Protein AF-A0A9W9XBD2-F1 (afdb_monomer_lite)

Sequence (318 aa):
MTSSNPQFLRTTAKPPHPAPGTTKSHTNILTIDTLISILSKSLLNPFVAWIFVLCLRAQVTPSTDPAWILAVSYATALTVLSVARIINQRAADGVPRTVDFEHEVVAITGGASGLGLLIAQMYSMRGASVAVLDIKAVPENSRDEIFGEGVLYITCDVADRGALEVAKERILQELGTPTIIINCAAARINGRSLLDLPADAFEKTIRTNLLAAFHLYQVFLPGIIGAKSGGTLVTVSSVLGQLSAAGLSDYAASKAGLSALHRTIEAEIRGNPVIKTLLVEVGQMSTPLFDWVHAPNNFFCAGLGTGRSRPGDGGSDR

InterPro domains:
  IPR002347 Short-chain dehydrogenase/reductase SDR [PF00106] (105-290)
  IPR002347 Short-chain dehydrogenase/reductase SDR [PR00081] (105-122)
  IPR002347 Short-chain dehydrogenase/reductase SDR [PR00081] (176-187)
  IPR002347 Short-chain dehydrogenase/reductase SDR [PR00081] (225-241)
  IPR002347 Short-chain dehydrogenase/reductase SDR [PR00081] (251-270)
  IPR036291 NAD(P)-binding domain superfamily [SSF51735] (99-295)

pLDDT: mean 80.33, std 21.03, range [26.59, 97.75]

Structure (mmCIF, N/CA/C/O backbone):
data_AF-A0A9W9XBD2-F1
#
_entry.id   AF-A0A9W9XBD2-F1
#
loop_
_atom_site.group_PDB
_atom_site.id
_atom_site.type_symbol
_atom_site.label_atom_id
_atom_site.label_alt_id
_atom_site.label_comp_id
_atom_site.label_asym_id
_atom_site.label_entity_id
_atom_site.label_seq_id
_atom_site.pdbx_PDB_ins_code
_atom_site.Cartn_x
_atom_site.Cartn_y
_atom_site.Cartn_z
_atom_site.occupancy
_atom_site.B_iso_or_equiv
_atom_site.auth_seq_id
_atom_site.auth_comp_id
_atom_site.auth_asym_id
_atom_site.auth_atom_id
_atom_site.pdbx_PDB_model_num
ATOM 1 N N . MET A 1 1 ? 10.100 64.414 52.794 1.00 40.97 1 MET A N 1
ATOM 2 C CA . MET A 1 1 ? 9.767 62.973 52.871 1.00 40.97 1 MET A CA 1
ATOM 3 C C . MET A 1 1 ? 8.515 62.810 52.025 1.00 40.97 1 MET A C 1
ATOM 5 O O . MET A 1 1 ? 7.530 63.42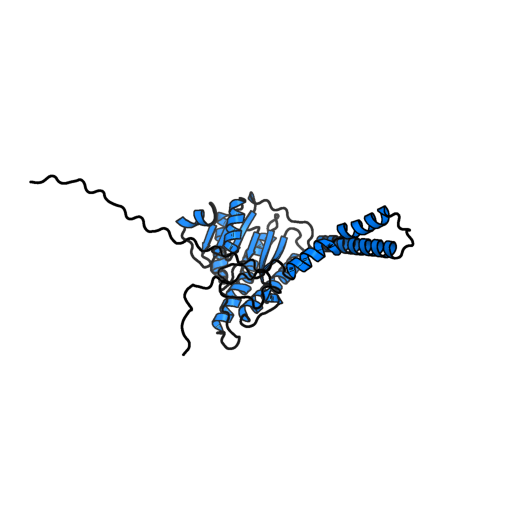5 52.378 1.00 40.97 1 MET A O 1
ATOM 9 N N . THR A 1 2 ? 8.472 62.225 50.835 1.00 39.12 2 THR A N 1
ATOM 10 C CA . THR A 1 2 ? 9.218 61.138 50.185 1.00 39.12 2 THR A CA 1
ATOM 11 C C . THR A 1 2 ? 8.935 61.269 48.681 1.00 39.12 2 THR A C 1
ATOM 13 O O . THR A 1 2 ? 7.765 61.317 48.309 1.00 39.12 2 THR A O 1
ATOM 16 N N . SER A 1 3 ? 9.957 61.342 47.818 1.00 33.88 3 SER A N 1
ATOM 17 C CA . SER A 1 3 ? 9.760 61.161 46.375 1.00 33.88 3 SER A CA 1
ATOM 18 C C . SER A 1 3 ? 9.828 59.665 46.062 1.00 33.88 3 SER A C 1
ATOM 20 O O . SER A 1 3 ? 10.802 58.987 46.384 1.00 33.88 3 SER A O 1
ATOM 22 N N . SER A 1 4 ? 8.756 59.121 45.496 1.00 40.00 4 SER A N 1
ATOM 23 C CA . SER A 1 4 ? 8.687 57.733 45.042 1.00 40.00 4 SER A CA 1
ATOM 24 C C . SER A 1 4 ? 8.976 57.683 43.544 1.00 40.00 4 SER A C 1
ATOM 26 O O . SER A 1 4 ? 8.175 58.149 42.735 1.00 40.00 4 SER A O 1
ATOM 28 N N . ASN A 1 5 ? 10.136 57.128 43.194 1.00 37.91 5 ASN A N 1
ATOM 29 C CA . ASN A 1 5 ? 10.523 56.766 41.831 1.00 37.91 5 ASN A CA 1
ATOM 30 C C . ASN A 1 5 ? 9.486 55.829 41.175 1.00 37.91 5 ASN A C 1
ATOM 32 O O . ASN A 1 5 ? 8.986 54.926 41.851 1.00 37.91 5 ASN A O 1
ATOM 36 N N . PRO A 1 6 ? 9.224 55.948 39.862 1.00 39.50 6 PRO A N 1
ATOM 37 C CA . PRO A 1 6 ? 8.451 54.949 39.133 1.00 39.50 6 PRO A CA 1
ATOM 38 C C . PRO A 1 6 ? 9.264 53.651 38.982 1.00 39.50 6 PRO A C 1
ATOM 40 O O . PRO A 1 6 ? 10.386 53.648 38.473 1.00 39.50 6 PRO A O 1
ATOM 43 N N . GLN A 1 7 ? 8.700 52.533 39.445 1.00 38.66 7 GLN A N 1
ATOM 44 C CA . GLN A 1 7 ? 9.277 51.199 39.279 1.00 38.66 7 GLN A CA 1
ATOM 45 C C . GLN A 1 7 ? 9.126 50.741 37.823 1.00 38.66 7 GLN A C 1
ATOM 47 O O . GLN A 1 7 ? 8.023 50.481 37.349 1.00 38.66 7 GLN A O 1
ATOM 52 N N . PHE A 1 8 ? 10.247 50.600 37.118 1.00 37.84 8 PHE A N 1
ATOM 53 C CA . PHE A 1 8 ? 10.298 49.857 35.863 1.00 37.84 8 PHE A CA 1
ATOM 54 C C . PHE A 1 8 ? 10.081 48.365 36.153 1.00 37.84 8 PHE A C 1
ATOM 56 O O . PHE A 1 8 ? 10.920 47.720 36.785 1.00 37.84 8 PHE A O 1
ATOM 63 N N . LEU A 1 9 ? 8.975 47.805 35.659 1.00 35.94 9 LEU A N 1
ATOM 64 C CA . LEU A 1 9 ? 8.775 46.360 35.555 1.00 35.94 9 LEU A CA 1
ATOM 65 C C . LEU A 1 9 ? 9.823 45.789 34.588 1.00 35.94 9 LEU A C 1
ATOM 67 O O . LEU A 1 9 ? 9.648 45.804 33.371 1.00 35.94 9 LEU A O 1
ATOM 71 N N . ARG A 1 10 ? 10.938 45.289 35.128 1.00 30.73 10 ARG A N 1
ATOM 72 C CA . ARG A 1 10 ? 11.854 44.413 34.390 1.00 30.73 10 ARG A CA 1
ATOM 73 C C . ARG A 1 10 ? 11.149 43.077 34.175 1.00 30.73 10 ARG A C 1
ATOM 75 O O . ARG A 1 10 ? 11.177 42.213 35.044 1.00 30.73 10 ARG A O 1
ATOM 82 N N . THR A 1 11 ? 10.537 42.895 33.011 1.00 34.44 11 THR A N 1
ATOM 83 C CA . THR A 1 11 ? 10.229 41.561 32.489 1.00 34.44 11 THR A CA 1
ATOM 84 C C . THR A 1 11 ? 11.545 40.810 32.322 1.00 34.44 11 THR A C 1
ATOM 86 O O . THR A 1 11 ? 12.325 41.092 31.411 1.00 34.44 11 THR A O 1
ATOM 89 N N . THR A 1 12 ? 11.826 39.877 33.225 1.00 33.75 12 THR A N 1
ATOM 90 C CA . THR A 1 12 ? 12.895 38.897 33.056 1.00 33.75 12 THR A CA 1
ATOM 91 C C . THR A 1 12 ? 12.490 37.970 31.915 1.00 33.75 12 THR A C 1
ATOM 93 O O . THR A 1 12 ? 11.718 37.029 32.083 1.00 33.75 12 THR A O 1
ATOM 96 N N . ALA A 1 13 ? 12.972 38.274 30.710 1.00 35.72 13 ALA A N 1
ATOM 97 C CA . ALA A 1 13 ? 12.888 37.354 29.590 1.00 35.72 13 ALA A CA 1
ATOM 98 C C . ALA A 1 13 ? 13.527 36.022 30.010 1.00 35.72 13 ALA A C 1
ATOM 100 O O . ALA A 1 13 ? 14.675 35.983 30.459 1.00 35.72 13 ALA A O 1
ATOM 101 N N . LYS A 1 14 ? 12.758 34.935 29.894 1.00 33.47 14 LYS A N 1
ATOM 102 C CA . LYS A 1 14 ? 13.250 33.562 30.027 1.00 33.47 14 LYS A CA 1
ATOM 103 C C . LYS A 1 14 ? 14.480 33.414 29.115 1.00 33.47 14 LYS A C 1
ATOM 105 O O . LYS A 1 14 ? 14.389 33.820 27.955 1.00 33.47 14 LYS A O 1
ATOM 110 N N . PRO A 1 15 ? 15.618 32.882 29.597 1.00 37.66 15 PRO A N 1
ATOM 111 C CA . PRO A 1 15 ? 16.794 32.740 28.751 1.00 37.66 15 PRO A CA 1
ATOM 112 C C . PRO A 1 15 ? 16.444 31.865 27.536 1.00 37.66 15 PRO A C 1
ATOM 114 O O . PRO A 1 15 ? 15.682 30.900 27.685 1.00 37.66 15 PRO A O 1
ATOM 117 N N . PRO A 1 16 ? 16.947 32.204 26.336 1.00 38.94 16 PRO A N 1
ATOM 118 C CA . PRO A 1 16 ? 16.687 31.419 25.141 1.00 38.94 16 PRO A CA 1
ATOM 119 C C . PRO A 1 16 ? 17.175 29.987 25.364 1.00 38.94 16 PRO A C 1
ATOM 121 O O . PRO A 1 16 ? 18.256 29.762 25.912 1.00 38.94 16 PRO A O 1
ATOM 124 N N . HIS A 1 17 ? 16.352 29.017 24.960 1.00 34.59 17 HIS A N 1
ATOM 125 C CA . HIS A 1 17 ? 16.746 27.614 24.932 1.00 34.59 17 HIS A CA 1
ATOM 126 C C . HIS A 1 17 ? 18.100 27.478 24.213 1.00 34.59 17 HIS A C 1
ATOM 128 O O . HIS A 1 17 ? 18.273 28.093 23.156 1.00 34.59 17 HIS A O 1
ATOM 134 N N . PRO A 1 18 ? 19.056 26.698 24.750 1.00 33.19 18 PRO A N 1
ATOM 135 C CA . PRO A 1 18 ? 20.314 26.467 24.060 1.00 33.19 18 PRO A CA 1
ATOM 136 C C . PRO A 1 18 ? 20.011 25.850 22.693 1.00 33.19 18 PRO A C 1
ATOM 138 O O . PRO A 1 18 ? 19.281 24.860 22.596 1.00 33.19 18 PRO A O 1
ATOM 141 N N . ALA A 1 19 ? 20.539 26.471 21.637 1.00 35.22 19 ALA A N 1
ATOM 142 C CA . ALA A 1 19 ? 20.460 25.939 20.287 1.00 35.22 19 ALA A CA 1
ATOM 143 C C . ALA A 1 19 ? 20.997 24.496 20.300 1.00 35.22 19 ALA A C 1
ATOM 145 O O . ALA A 1 19 ? 22.072 24.267 20.864 1.00 35.22 19 ALA A O 1
ATOM 146 N N . PRO A 1 20 ? 20.280 23.510 19.731 1.00 34.56 20 PRO A N 1
ATOM 147 C CA . PRO A 1 20 ? 20.807 22.159 19.642 1.00 34.56 20 PRO A CA 1
ATOM 148 C C . PRO A 1 20 ? 22.108 22.211 18.842 1.00 34.56 20 PRO A C 1
ATOM 150 O O . PRO A 1 20 ? 22.118 22.615 17.679 1.00 34.56 20 PRO A O 1
ATOM 153 N N . GLY A 1 21 ? 23.206 21.846 19.506 1.00 29.72 21 GLY A N 1
ATOM 154 C CA . GLY A 1 21 ? 24.533 21.785 18.919 1.00 29.72 21 GLY A CA 1
ATOM 155 C C . GLY A 1 21 ? 24.489 20.977 17.631 1.00 29.72 21 GLY A C 1
ATOM 156 O O . GLY A 1 21 ? 24.160 19.792 17.623 1.00 29.72 21 GLY A O 1
ATOM 157 N N . THR A 1 22 ? 24.796 21.637 16.523 1.00 37.28 22 THR A N 1
ATOM 158 C CA . THR A 1 22 ? 24.953 21.005 15.222 1.00 37.28 22 THR A CA 1
ATOM 159 C C . THR A 1 22 ? 26.312 20.323 15.166 1.00 37.28 22 THR A C 1
ATOM 161 O O . THR A 1 22 ? 27.234 20.809 14.517 1.00 37.28 22 THR A O 1
ATOM 164 N N . THR A 1 23 ? 26.449 19.171 15.810 1.00 33.81 23 THR A N 1
ATOM 165 C CA . THR A 1 23 ? 27.411 18.169 15.352 1.00 33.81 23 THR A CA 1
ATOM 166 C C . THR A 1 23 ? 26.687 17.310 14.324 1.00 33.81 23 THR A C 1
ATOM 168 O O . THR A 1 23 ? 26.166 16.235 14.612 1.00 33.81 23 THR A O 1
ATOM 171 N N . LYS A 1 24 ? 26.602 17.821 13.087 1.00 35.09 24 LYS A N 1
ATOM 172 C CA . LYS A 1 24 ? 26.282 16.975 11.934 1.00 35.09 24 LYS A CA 1
ATOM 173 C C . LYS A 1 24 ? 27.426 15.975 11.812 1.00 35.09 24 LYS A C 1
ATOM 175 O O . LYS A 1 24 ? 28.467 16.281 11.242 1.00 35.09 24 LYS A O 1
ATOM 180 N N . SER A 1 25 ? 27.248 14.804 12.411 1.00 34.91 25 SER A N 1
ATOM 181 C CA . SER A 1 25 ? 28.100 13.662 12.138 1.00 34.91 25 SER A CA 1
ATOM 182 C C . SER A 1 25 ? 28.006 13.392 10.637 1.00 34.91 25 SER A C 1
ATOM 184 O O . SER A 1 25 ? 26.937 13.054 10.128 1.00 34.91 25 SER A O 1
ATOM 186 N N . HIS A 1 26 ? 29.100 13.623 9.912 1.00 45.19 26 HIS A N 1
ATOM 187 C CA . HIS A 1 26 ? 29.269 13.238 8.512 1.00 45.19 26 HIS A CA 1
ATOM 188 C C . HIS A 1 26 ? 29.356 11.706 8.419 1.00 45.19 26 HIS A C 1
ATOM 190 O O . HIS A 1 26 ? 30.372 11.148 8.022 1.00 45.19 26 HIS A O 1
ATOM 196 N N . THR A 1 27 ? 28.321 10.992 8.849 1.00 46.94 27 THR A N 1
ATOM 197 C CA . THR A 1 27 ? 28.318 9.532 8.842 1.00 46.94 27 THR A CA 1
ATOM 198 C C . THR A 1 27 ? 27.706 9.009 7.551 1.00 46.94 27 THR A C 1
ATOM 200 O O . THR A 1 27 ? 26.491 8.958 7.396 1.00 46.94 27 THR A O 1
ATOM 203 N N . ASN A 1 28 ? 28.623 8.589 6.674 1.00 48.78 28 ASN A N 1
ATOM 204 C CA . ASN A 1 28 ? 28.511 7.555 5.640 1.00 48.78 28 ASN A CA 1
ATOM 205 C C . ASN A 1 28 ? 27.619 7.851 4.425 1.00 48.78 28 ASN A C 1
ATOM 207 O O . ASN A 1 28 ? 26.525 7.324 4.268 1.00 48.78 28 ASN A O 1
ATOM 211 N N . ILE A 1 29 ? 28.191 8.624 3.497 1.00 56.06 29 ILE A N 1
ATOM 212 C CA . ILE A 1 29 ? 27.692 8.885 2.131 1.00 56.06 29 ILE A CA 1
ATOM 213 C C . ILE A 1 29 ? 27.815 7.639 1.214 1.00 56.06 29 ILE A C 1
ATOM 215 O O . ILE A 1 29 ? 27.190 7.569 0.156 1.00 56.06 29 ILE A O 1
ATOM 219 N N . LEU A 1 30 ? 28.595 6.634 1.624 1.00 59.69 30 LEU A N 1
ATOM 220 C CA . LEU A 1 30 ? 28.812 5.382 0.896 1.00 59.69 30 LEU A CA 1
ATOM 221 C C . LEU A 1 30 ? 28.003 4.249 1.529 1.00 59.69 30 LEU A C 1
ATOM 223 O O . LEU A 1 30 ? 28.368 3.724 2.579 1.00 59.69 30 LEU A O 1
ATOM 227 N N . THR A 1 31 ? 26.920 3.866 0.869 1.00 69.06 31 THR A N 1
ATOM 228 C CA . THR A 1 31 ? 26.120 2.683 1.177 1.00 69.06 31 THR A CA 1
ATOM 229 C C . THR A 1 31 ? 26.119 1.755 -0.030 1.00 69.06 31 THR A C 1
ATOM 231 O O . THR A 1 31 ? 26.436 2.172 -1.151 1.00 69.06 31 THR A O 1
ATOM 234 N N . ILE A 1 32 ? 25.784 0.479 0.177 1.00 72.19 32 ILE A N 1
ATOM 235 C CA . ILE A 1 32 ? 25.703 -0.474 -0.937 1.00 72.19 32 ILE A CA 1
ATOM 236 C C . ILE A 1 32 ? 24.678 -0.015 -1.984 1.00 72.19 32 ILE A C 1
ATOM 238 O O . ILE A 1 32 ? 24.932 -0.128 -3.180 1.00 72.19 32 ILE A O 1
ATOM 242 N N . ASP A 1 33 ? 23.588 0.613 -1.540 1.00 64.00 33 ASP A N 1
ATOM 243 C CA . ASP A 1 33 ? 22.585 1.218 -2.411 1.00 64.00 33 ASP A CA 1
ATOM 244 C C . ASP A 1 33 ? 23.151 2.381 -3.230 1.00 64.00 33 ASP A C 1
ATOM 246 O O . ASP A 1 33 ? 22.886 2.450 -4.431 1.00 64.00 33 ASP A O 1
ATOM 250 N N . THR A 1 34 ? 23.973 3.276 -2.653 1.00 69.69 34 THR A N 1
ATOM 251 C CA . THR A 1 34 ? 24.651 4.311 -3.456 1.00 69.69 34 THR A CA 1
ATOM 252 C C . THR A 1 34 ? 25.623 3.688 -4.445 1.00 69.69 34 THR A C 1
ATOM 254 O O . THR A 1 34 ? 25.681 4.137 -5.585 1.00 69.69 34 THR A O 1
ATOM 257 N N . LEU A 1 35 ? 26.342 2.633 -4.061 1.00 72.50 35 LEU A N 1
ATOM 258 C CA . LEU A 1 35 ? 27.322 1.984 -4.931 1.00 72.50 35 LEU A CA 1
ATOM 259 C C . LEU A 1 35 ? 26.649 1.257 -6.107 1.00 72.50 35 LEU A C 1
ATOM 261 O O . LEU A 1 35 ? 27.052 1.443 -7.254 1.00 72.50 35 LEU A O 1
ATOM 265 N N . ILE A 1 36 ? 25.566 0.516 -5.853 1.00 71.44 36 ILE A N 1
ATOM 266 C CA . ILE A 1 36 ? 24.738 -0.134 -6.882 1.00 71.44 36 ILE A CA 1
ATOM 267 C C . ILE A 1 36 ? 24.020 0.914 -7.743 1.00 71.44 36 ILE A C 1
ATOM 269 O O . ILE A 1 36 ? 23.937 0.763 -8.963 1.00 71.44 36 ILE A O 1
ATOM 273 N N . SER A 1 37 ? 23.530 2.006 -7.155 1.00 67.62 37 SER A N 1
ATOM 274 C CA . SER A 1 37 ? 22.901 3.111 -7.892 1.00 67.62 37 SER A CA 1
ATOM 275 C C . SER A 1 37 ? 23.898 3.811 -8.821 1.00 67.62 37 SER A C 1
ATOM 277 O O . SER A 1 37 ? 23.590 4.059 -9.985 1.00 67.62 37 SER A O 1
ATOM 279 N N . ILE A 1 38 ? 25.128 4.056 -8.361 1.00 77.31 38 ILE A N 1
ATOM 280 C CA . ILE A 1 38 ? 26.206 4.617 -9.186 1.00 77.31 38 ILE A CA 1
ATOM 281 C C . ILE A 1 38 ? 26.600 3.629 -10.287 1.00 77.31 38 ILE A C 1
ATOM 283 O O . ILE A 1 38 ? 26.729 4.032 -11.443 1.00 77.31 38 ILE A O 1
ATOM 287 N N . LEU A 1 39 ? 26.737 2.339 -9.967 1.00 73.44 39 LEU A N 1
ATOM 288 C CA . LEU A 1 39 ? 27.108 1.305 -10.935 1.00 73.44 39 LEU A CA 1
ATOM 289 C C . LEU A 1 39 ? 26.039 1.134 -12.022 1.00 73.44 39 LEU A C 1
ATOM 291 O O . LEU A 1 39 ? 26.363 1.066 -13.208 1.00 73.44 39 LEU A O 1
ATOM 295 N N . SER A 1 40 ? 24.766 1.116 -11.625 1.00 71.12 40 SER A N 1
ATOM 296 C CA . SER A 1 40 ? 23.629 0.978 -12.540 1.00 71.12 40 SER A CA 1
ATOM 297 C C . SER A 1 40 ? 23.423 2.209 -13.421 1.00 71.12 40 SER A C 1
ATOM 299 O O . SER A 1 40 ? 23.106 2.067 -14.600 1.00 71.12 40 SER A O 1
ATOM 301 N N . LYS A 1 41 ? 23.658 3.414 -12.888 1.00 72.25 41 LYS A N 1
ATOM 302 C CA . LYS A 1 41 ? 23.597 4.663 -13.662 1.00 72.25 41 LYS A CA 1
ATOM 303 C C . LYS A 1 41 ? 24.828 4.899 -14.538 1.00 72.25 41 LYS A C 1
ATOM 305 O O . LYS A 1 41 ? 24.707 5.630 -15.519 1.00 72.25 41 LYS A O 1
ATOM 310 N N . SER A 1 42 ? 25.962 4.281 -14.203 1.00 76.25 42 SER A N 1
ATOM 311 C CA . SER A 1 42 ? 27.227 4.416 -14.933 1.00 76.25 42 SER A CA 1
ATOM 312 C C . SER A 1 42 ? 27.468 3.213 -15.845 1.00 76.25 42 SER A C 1
ATOM 314 O O . SER A 1 42 ? 27.058 3.238 -16.996 1.00 76.25 42 SER A O 1
ATOM 316 N N . LEU A 1 43 ? 28.093 2.138 -15.357 1.00 67.81 43 LEU A N 1
ATOM 317 C CA . LEU A 1 43 ? 28.602 1.054 -16.207 1.00 67.81 43 LEU A CA 1
ATOM 318 C C . LEU A 1 43 ? 27.503 0.195 -16.842 1.00 67.81 43 LEU A C 1
ATOM 320 O O . LEU A 1 43 ? 27.675 -0.255 -17.968 1.00 67.81 43 LEU A O 1
ATOM 324 N N . LEU A 1 44 ? 26.369 -0.002 -16.166 1.00 74.75 44 LEU A N 1
ATOM 325 C CA . LEU A 1 44 ? 25.273 -0.834 -16.688 1.00 74.75 44 LEU A CA 1
ATOM 326 C C . LEU A 1 44 ? 24.246 -0.046 -17.517 1.00 74.75 44 LEU A C 1
ATOM 328 O O . LEU A 1 44 ? 23.243 -0.612 -17.951 1.00 74.75 44 LEU A O 1
ATOM 332 N N . ASN A 1 45 ? 24.469 1.252 -17.737 1.00 81.25 45 ASN A N 1
ATOM 333 C CA . ASN A 1 45 ? 23.559 2.083 -18.510 1.00 81.25 45 ASN A CA 1
ATOM 334 C C . ASN A 1 45 ? 23.880 1.956 -20.010 1.00 81.25 45 ASN A C 1
ATOM 336 O O . ASN A 1 45 ? 25.014 2.249 -20.404 1.00 81.25 45 ASN A O 1
ATOM 340 N N . PRO A 1 46 ? 22.907 1.590 -20.871 1.00 85.19 46 PRO A N 1
ATOM 341 C CA . PRO A 1 46 ? 23.144 1.483 -22.309 1.00 85.19 46 PRO A CA 1
ATOM 342 C C . PRO A 1 46 ? 23.703 2.784 -22.902 1.00 85.19 46 PRO A C 1
ATOM 344 O O . PRO A 1 46 ? 24.585 2.727 -23.752 1.00 85.19 46 PRO A O 1
ATOM 347 N N . PHE A 1 47 ? 23.281 3.956 -22.413 1.00 87.00 47 PHE A N 1
ATOM 348 C CA . PHE A 1 47 ? 23.796 5.247 -22.881 1.00 87.00 47 PHE A CA 1
ATOM 349 C C . PHE A 1 47 ? 25.303 5.404 -22.630 1.00 87.00 47 PHE A C 1
ATOM 351 O O . PHE A 1 47 ? 26.042 5.809 -23.522 1.00 87.00 47 PHE A O 1
ATOM 358 N N . VAL A 1 48 ? 25.775 5.032 -21.438 1.00 86.94 48 VAL A N 1
ATOM 359 C CA . VAL A 1 48 ? 27.197 5.121 -21.071 1.00 86.94 48 VAL A CA 1
ATOM 360 C C . VAL A 1 48 ? 28.018 4.073 -21.820 1.00 86.94 48 VAL A C 1
ATOM 362 O O . VAL A 1 48 ? 29.121 4.370 -22.273 1.00 86.94 48 VAL A O 1
ATOM 365 N N . ALA A 1 49 ? 27.470 2.874 -22.031 1.00 88.12 49 ALA A N 1
ATOM 366 C CA . ALA A 1 49 ? 28.122 1.841 -22.832 1.00 88.12 49 ALA A CA 1
ATOM 367 C C . ALA A 1 49 ? 28.386 2.308 -24.279 1.00 88.12 49 ALA A C 1
ATOM 369 O O . ALA A 1 49 ? 29.462 2.061 -24.824 1.00 88.12 49 ALA A O 1
ATOM 370 N N . TRP A 1 50 ? 27.454 3.059 -24.876 1.00 91.56 50 TRP A N 1
ATOM 371 C CA . TRP A 1 50 ? 27.641 3.653 -26.204 1.00 91.56 50 TRP A CA 1
ATOM 372 C C . TRP A 1 50 ? 28.682 4.781 -26.236 1.00 91.56 50 TRP A C 1
ATOM 374 O O . TRP A 1 50 ? 29.335 4.953 -27.264 1.00 91.56 50 TRP A O 1
ATOM 384 N N . ILE A 1 51 ? 28.920 5.499 -25.130 1.00 90.25 51 ILE A N 1
ATOM 385 C CA . ILE A 1 51 ? 30.004 6.498 -25.051 1.00 90.25 51 ILE A CA 1
ATOM 386 C C . ILE A 1 51 ? 31.368 5.832 -25.278 1.00 90.25 51 ILE A C 1
ATOM 388 O O . ILE A 1 51 ? 32.175 6.362 -26.035 1.00 90.25 51 ILE A O 1
ATOM 392 N N . PHE A 1 52 ? 31.614 4.645 -24.712 1.00 87.50 52 PHE A N 1
ATOM 393 C CA . PHE A 1 52 ? 32.871 3.917 -24.937 1.00 87.50 52 PHE A CA 1
ATOM 394 C C . PHE A 1 52 ? 33.074 3.532 -26.407 1.00 87.50 52 PHE A C 1
ATOM 396 O O . PHE A 1 52 ? 34.176 3.681 -26.936 1.00 87.50 52 PHE A O 1
ATOM 403 N N . VAL A 1 53 ? 32.006 3.110 -27.092 1.00 90.00 53 VAL A N 1
ATOM 404 C CA . VAL A 1 53 ? 32.039 2.827 -28.536 1.00 90.00 53 VAL A CA 1
ATOM 405 C C . VAL A 1 53 ? 32.367 4.098 -29.328 1.00 90.00 53 VAL A C 1
ATOM 407 O O . VAL A 1 53 ? 33.216 4.070 -30.218 1.00 90.00 53 VAL A O 1
ATOM 410 N N . LEU A 1 54 ? 31.754 5.235 -28.983 1.00 90.44 54 LEU A N 1
ATOM 411 C CA . LEU A 1 54 ? 32.032 6.523 -29.629 1.00 90.44 54 LEU A CA 1
ATOM 412 C C . LEU A 1 54 ? 33.471 7.003 -29.379 1.00 90.44 54 LEU A C 1
ATOM 414 O O . LEU A 1 54 ? 34.108 7.508 -30.302 1.00 90.44 54 LEU A O 1
ATOM 418 N N . CYS A 1 55 ? 34.016 6.799 -28.177 1.00 89.75 55 CYS A N 1
ATOM 419 C CA . CYS A 1 55 ? 35.405 7.128 -27.851 1.00 89.75 55 CYS A CA 1
ATOM 420 C C . CYS A 1 55 ? 36.407 6.291 -28.656 1.00 89.75 55 CYS A C 1
ATOM 422 O O . CYS A 1 55 ? 37.347 6.853 -29.217 1.00 89.75 55 CYS A O 1
ATOM 424 N N . LEU A 1 56 ? 36.197 4.973 -28.765 1.00 89.12 56 LEU A N 1
ATOM 425 C CA . LEU A 1 56 ? 37.031 4.108 -29.611 1.00 89.12 56 LEU A CA 1
ATOM 426 C C . LEU A 1 56 ? 36.908 4.497 -31.090 1.00 89.12 56 LEU A C 1
ATOM 428 O O . LEU A 1 56 ? 37.887 4.487 -31.836 1.00 89.12 56 LEU A O 1
ATOM 432 N N . ARG A 1 57 ? 35.716 4.936 -31.518 1.00 88.81 57 ARG A N 1
ATOM 433 C CA . ARG A 1 57 ? 35.510 5.397 -32.895 1.00 88.81 57 ARG A CA 1
ATOM 434 C C . ARG A 1 57 ? 36.282 6.682 -33.169 1.00 88.81 57 ARG A C 1
ATOM 436 O O . ARG A 1 57 ? 36.878 6.804 -34.237 1.00 88.81 57 ARG A O 1
ATOM 443 N N . ALA A 1 58 ? 36.283 7.613 -32.215 1.00 90.38 58 ALA A N 1
ATOM 444 C CA . ALA A 1 58 ? 37.012 8.878 -32.295 1.00 90.38 58 ALA A CA 1
ATOM 445 C C . ALA A 1 58 ? 38.537 8.679 -32.328 1.00 90.38 58 ALA A C 1
ATOM 447 O O . ALA A 1 58 ? 39.239 9.463 -32.958 1.00 90.38 58 ALA A O 1
ATOM 448 N N . GLN A 1 59 ? 39.041 7.606 -31.712 1.00 91.44 59 GLN A N 1
ATOM 449 C CA . GLN A 1 59 ? 40.453 7.204 -31.774 1.00 91.44 59 GLN A CA 1
ATOM 450 C C . GLN A 1 59 ? 40.826 6.470 -33.073 1.00 91.44 59 GLN A C 1
ATOM 452 O O . GLN A 1 59 ? 41.976 6.078 -33.243 1.00 91.44 59 GLN A O 1
ATOM 457 N N . VAL A 1 60 ? 39.878 6.299 -34.005 1.00 89.06 60 VAL A N 1
ATOM 458 C CA . VAL A 1 60 ? 40.087 5.599 -35.284 1.00 89.06 60 VAL A CA 1
ATOM 459 C C . VAL A 1 60 ? 40.522 4.137 -35.073 1.00 89.06 60 VAL A C 1
ATOM 461 O O . VAL A 1 60 ? 41.261 3.566 -35.873 1.00 89.06 60 VAL A O 1
ATOM 464 N N . THR A 1 61 ? 40.044 3.496 -34.002 1.00 86.38 61 THR A N 1
ATOM 465 C CA . THR A 1 61 ? 40.304 2.074 -33.744 1.00 86.38 61 THR A CA 1
ATOM 466 C C . THR A 1 61 ? 39.716 1.209 -34.877 1.00 86.38 61 THR A C 1
ATOM 468 O O . THR A 1 61 ? 38.550 1.408 -35.244 1.00 86.38 61 THR A O 1
ATOM 471 N N . PRO A 1 62 ? 40.479 0.259 -35.457 1.00 87.62 62 PRO A N 1
ATOM 472 C CA . PRO A 1 62 ? 39.971 -0.654 -36.479 1.00 87.62 62 PRO A CA 1
ATOM 473 C C . PRO A 1 62 ? 38.794 -1.494 -35.975 1.00 87.62 62 PRO A C 1
ATOM 475 O O . PRO A 1 62 ? 38.772 -1.930 -34.827 1.00 87.62 62 PRO A O 1
ATOM 478 N N . SER A 1 63 ? 37.840 -1.802 -36.855 1.00 84.75 63 SER A N 1
ATOM 479 C CA . SER A 1 63 ? 36.657 -2.605 -36.505 1.00 84.75 63 SER A CA 1
ATOM 480 C C . SER A 1 63 ? 36.972 -4.058 -36.130 1.00 84.75 63 SER A C 1
ATOM 482 O O . SER A 1 63 ? 36.132 -4.739 -35.546 1.00 84.75 63 SER A O 1
ATOM 484 N N . THR A 1 64 ? 38.168 -4.536 -36.471 1.00 89.94 64 THR A N 1
ATOM 485 C CA . THR A 1 64 ? 38.678 -5.872 -36.140 1.00 89.94 64 THR A CA 1
ATOM 486 C C . THR A 1 64 ? 39.389 -5.926 -34.789 1.00 89.94 64 THR A C 1
ATOM 488 O O . THR A 1 64 ? 39.769 -7.012 -34.358 1.00 89.94 64 THR A O 1
ATOM 491 N N . ASP A 1 65 ? 39.612 -4.781 -34.136 1.00 91.69 65 ASP A N 1
ATOM 492 C CA . ASP A 1 65 ? 40.272 -4.729 -32.833 1.00 91.69 65 ASP A CA 1
ATOM 493 C C . ASP A 1 65 ? 39.391 -5.408 -31.764 1.00 91.69 65 ASP A C 1
ATOM 495 O O . ASP A 1 65 ? 38.191 -5.112 -31.679 1.00 91.69 65 ASP A O 1
ATOM 499 N N . PRO A 1 66 ? 39.944 -6.307 -30.926 1.00 91.12 66 PRO A N 1
ATOM 500 C CA . PRO A 1 66 ? 39.186 -6.952 -29.858 1.00 91.12 66 PRO A CA 1
ATOM 501 C C . PRO A 1 66 ? 38.507 -5.954 -28.907 1.00 91.12 66 PRO A C 1
ATOM 503 O O . PRO A 1 66 ? 37.399 -6.231 -28.446 1.00 91.12 66 PRO A O 1
ATOM 506 N N . ALA A 1 67 ? 39.104 -4.785 -28.646 1.00 88.62 67 ALA A N 1
ATOM 507 C CA . ALA A 1 67 ? 38.505 -3.754 -27.797 1.00 88.62 67 ALA A CA 1
ATOM 508 C C . ALA A 1 67 ? 37.249 -3.137 -28.435 1.00 88.62 67 ALA A C 1
ATOM 510 O O . ALA A 1 67 ? 36.247 -2.922 -27.749 1.00 88.62 67 ALA A O 1
ATOM 511 N N . TRP A 1 68 ? 37.273 -2.908 -29.754 1.00 90.56 68 TRP A N 1
ATOM 512 C CA . TRP A 1 68 ? 36.115 -2.429 -30.512 1.00 90.56 68 TRP A CA 1
ATOM 513 C C . TRP A 1 68 ? 34.977 -3.453 -30.499 1.00 90.56 68 TRP A C 1
ATOM 515 O O . TRP A 1 68 ? 33.837 -3.118 -30.168 1.00 90.56 68 TRP A O 1
ATOM 525 N N . ILE A 1 69 ? 35.293 -4.716 -30.805 1.00 91.81 69 ILE A N 1
ATOM 526 C CA . ILE A 1 69 ? 34.315 -5.812 -30.840 1.00 91.81 69 ILE A CA 1
ATOM 527 C C . ILE A 1 69 ? 33.666 -5.994 -29.463 1.00 91.81 69 ILE A C 1
ATOM 529 O O . ILE A 1 69 ? 32.438 -6.076 -29.360 1.00 91.81 69 ILE A O 1
ATOM 533 N N . LEU A 1 70 ? 34.469 -6.004 -28.395 1.00 92.06 70 LEU A N 1
ATOM 534 C CA . LEU A 1 70 ? 33.978 -6.163 -27.029 1.00 92.06 70 LEU A CA 1
ATOM 535 C C . LEU A 1 70 ? 33.070 -4.994 -26.621 1.00 92.06 70 LEU A C 1
ATOM 537 O O . LEU A 1 70 ? 31.957 -5.232 -26.156 1.00 92.06 70 LEU A O 1
ATOM 541 N N . ALA A 1 71 ? 33.480 -3.746 -26.867 1.00 90.69 71 ALA A N 1
ATOM 542 C CA . ALA A 1 71 ? 32.676 -2.570 -26.532 1.00 90.69 71 ALA A CA 1
ATOM 543 C C . ALA A 1 71 ? 31.328 -2.543 -27.276 1.00 90.69 71 ALA A C 1
ATOM 545 O O . ALA A 1 71 ? 30.287 -2.308 -26.660 1.00 90.69 71 ALA A O 1
ATOM 546 N N . VAL A 1 72 ? 31.326 -2.844 -28.581 1.00 92.44 72 VAL A N 1
ATOM 547 C CA . VAL A 1 72 ? 30.097 -2.905 -29.389 1.00 92.44 72 VAL A CA 1
ATOM 548 C C . VAL A 1 72 ? 29.192 -4.046 -28.931 1.00 92.44 72 VAL A C 1
ATOM 550 O O . VAL A 1 72 ? 27.987 -3.838 -28.773 1.00 92.44 72 VAL A O 1
ATOM 553 N N . SER A 1 73 ? 29.746 -5.235 -28.665 1.00 92.62 73 SER A N 1
ATOM 554 C CA . SER A 1 73 ? 28.967 -6.373 -28.159 1.00 92.62 73 SER A CA 1
ATOM 555 C C . SER A 1 73 ? 28.325 -6.068 -26.801 1.00 92.62 73 SER A C 1
ATOM 557 O O . SER A 1 73 ? 27.145 -6.358 -26.602 1.00 92.62 73 SER A O 1
ATOM 559 N N . TYR A 1 74 ? 29.060 -5.402 -25.906 1.00 92.00 74 TYR A N 1
ATOM 560 C CA . TYR A 1 74 ? 28.595 -5.028 -24.575 1.00 92.00 74 TYR A CA 1
ATOM 561 C C . TYR A 1 74 ? 27.480 -3.980 -24.637 1.00 92.00 74 TYR A C 1
ATOM 563 O O . TYR A 1 74 ? 26.409 -4.177 -24.059 1.00 92.00 74 TYR A O 1
ATOM 571 N N . ALA A 1 75 ? 27.688 -2.899 -25.396 1.00 92.50 75 ALA A N 1
ATOM 572 C CA . ALA A 1 75 ? 26.685 -1.852 -25.583 1.00 92.50 75 ALA A CA 1
ATOM 573 C C . ALA A 1 75 ? 25.413 -2.392 -26.254 1.00 92.50 75 ALA A C 1
ATOM 575 O O . ALA A 1 75 ? 24.297 -2.069 -25.835 1.00 92.50 75 ALA A O 1
ATOM 576 N N . THR A 1 76 ? 25.567 -3.274 -27.246 1.00 93.69 76 THR A N 1
ATOM 577 C CA . THR A 1 76 ? 24.438 -3.933 -27.915 1.00 93.69 76 THR A CA 1
ATOM 578 C C . THR A 1 76 ? 23.677 -4.832 -26.945 1.00 93.69 76 THR A C 1
ATOM 580 O O . THR A 1 76 ? 22.457 -4.710 -26.844 1.00 93.69 76 THR A O 1
ATOM 583 N N . ALA A 1 77 ? 24.369 -5.675 -26.173 1.00 93.62 77 ALA A N 1
ATOM 584 C CA . ALA A 1 77 ? 23.742 -6.561 -25.193 1.00 93.62 77 ALA A CA 1
ATOM 585 C C . ALA A 1 77 ? 22.960 -5.778 -24.125 1.00 93.62 77 ALA A C 1
ATOM 587 O O . ALA A 1 77 ? 21.794 -6.083 -23.872 1.00 93.62 77 ALA A O 1
ATOM 588 N N . LEU A 1 78 ? 23.550 -4.723 -23.552 1.00 91.56 78 LEU A N 1
ATOM 589 C CA . LEU A 1 78 ? 22.862 -3.862 -22.585 1.00 91.56 78 LEU A CA 1
ATOM 590 C C . LEU A 1 78 ? 21.649 -3.154 -23.193 1.00 91.56 78 LEU A C 1
ATOM 592 O O . LEU A 1 78 ? 20.613 -3.038 -22.535 1.00 91.56 78 LEU A O 1
ATOM 596 N N . THR A 1 79 ? 21.748 -2.705 -24.446 1.00 92.44 79 THR A N 1
ATOM 597 C CA . THR A 1 79 ? 20.631 -2.060 -25.149 1.00 92.44 79 THR A CA 1
ATOM 598 C C . THR A 1 79 ? 19.491 -3.049 -25.382 1.00 92.44 79 THR A C 1
ATOM 600 O O . THR A 1 79 ? 18.347 -2.740 -25.056 1.00 92.44 79 THR A O 1
ATOM 603 N N . VAL A 1 80 ? 19.793 -4.259 -25.864 1.00 93.75 80 VAL A N 1
ATOM 604 C CA . VAL A 1 80 ? 18.797 -5.321 -26.078 1.00 93.75 80 VAL A CA 1
ATOM 605 C C . VAL A 1 80 ? 18.118 -5.702 -24.765 1.00 93.75 80 VAL A C 1
ATOM 607 O O . VAL A 1 80 ? 16.892 -5.743 -24.712 1.00 93.75 80 VAL A O 1
ATOM 610 N N . LEU A 1 81 ? 18.883 -5.910 -23.690 1.00 90.81 81 LEU A N 1
ATOM 611 C CA . LEU A 1 81 ? 18.327 -6.222 -22.369 1.00 90.81 81 LEU A CA 1
ATOM 612 C C . LEU A 1 81 ? 17.453 -5.084 -21.827 1.00 90.81 81 LEU A C 1
ATOM 614 O O . LEU A 1 81 ? 16.390 -5.335 -21.263 1.00 90.81 81 LEU A O 1
ATOM 618 N N . SER A 1 82 ? 17.864 -3.832 -22.032 1.00 88.62 82 SER A N 1
ATOM 619 C CA . SER A 1 82 ? 17.092 -2.660 -21.602 1.00 88.62 82 SER A CA 1
ATOM 620 C C . SER A 1 82 ? 15.776 -2.536 -22.370 1.00 88.62 82 SER A C 1
ATOM 622 O O . SER A 1 82 ? 14.728 -2.326 -21.764 1.00 88.62 82 SER A O 1
ATOM 624 N N . VAL A 1 83 ? 15.803 -2.724 -23.692 1.00 90.19 83 VAL A N 1
ATOM 625 C CA . VAL A 1 83 ? 14.599 -2.714 -24.536 1.00 90.19 83 VAL A CA 1
ATOM 626 C C . VAL A 1 83 ? 13.679 -3.881 -24.181 1.00 90.19 83 VAL A C 1
ATOM 628 O O . VAL A 1 83 ? 12.486 -3.667 -23.980 1.00 90.19 83 VAL A O 1
ATOM 631 N N . ALA A 1 84 ? 14.221 -5.092 -24.023 1.00 89.44 84 ALA A N 1
ATOM 632 C CA . ALA A 1 84 ? 13.456 -6.262 -23.597 1.00 89.44 84 ALA A CA 1
ATOM 633 C C . ALA A 1 84 ? 12.782 -6.027 -22.239 1.00 89.44 84 ALA A C 1
ATOM 635 O O . ALA A 1 84 ? 11.609 -6.352 -22.070 1.00 89.44 84 ALA A O 1
ATOM 636 N N . ARG A 1 85 ? 13.480 -5.386 -21.291 1.00 86.94 85 ARG A N 1
ATOM 637 C CA . ARG A 1 85 ? 12.913 -5.004 -19.994 1.00 86.94 85 ARG A CA 1
ATOM 638 C C . ARG A 1 85 ? 11.769 -4.001 -20.137 1.00 86.94 85 ARG A C 1
ATOM 640 O O . ARG A 1 85 ? 10.734 -4.204 -19.512 1.00 86.94 85 ARG A O 1
ATOM 647 N N . ILE A 1 86 ? 11.925 -2.962 -20.961 1.00 85.56 86 ILE A N 1
ATOM 648 C CA . ILE A 1 86 ? 10.871 -1.961 -21.207 1.00 85.56 86 ILE A CA 1
ATOM 649 C C . ILE A 1 86 ? 9.638 -2.615 -21.842 1.00 85.56 86 ILE A C 1
ATOM 651 O O . ILE A 1 86 ? 8.515 -2.344 -21.419 1.00 85.56 86 ILE A O 1
ATOM 655 N N . ILE A 1 87 ? 9.837 -3.488 -22.834 1.00 87.62 87 ILE A N 1
ATOM 656 C CA . ILE A 1 87 ? 8.745 -4.221 -23.488 1.00 87.62 87 ILE A CA 1
ATOM 657 C C . ILE A 1 87 ? 8.049 -5.136 -22.480 1.00 87.62 87 ILE A C 1
ATOM 659 O O . ILE A 1 87 ? 6.826 -5.105 -22.386 1.00 87.62 87 ILE A O 1
ATOM 663 N N . ASN A 1 88 ? 8.812 -5.898 -21.694 1.00 87.44 88 ASN A N 1
ATOM 664 C CA . ASN A 1 88 ? 8.268 -6.801 -20.684 1.00 87.44 88 ASN A CA 1
ATOM 665 C C . ASN A 1 88 ? 7.466 -6.051 -19.612 1.00 87.44 88 ASN A C 1
ATOM 667 O O . ASN A 1 88 ? 6.373 -6.475 -19.265 1.00 87.44 88 ASN A O 1
ATOM 671 N N . GLN A 1 89 ? 7.970 -4.911 -19.130 1.00 78.25 89 GLN A N 1
ATOM 672 C CA . GLN A 1 89 ? 7.256 -4.069 -18.165 1.00 78.25 89 GLN A CA 1
ATOM 673 C C . GLN A 1 89 ? 5.967 -3.499 -18.761 1.00 78.25 89 GLN A C 1
ATOM 675 O O . GLN A 1 89 ? 4.910 -3.611 -18.157 1.00 78.25 89 GLN A O 1
ATOM 680 N N . ARG A 1 90 ? 6.005 -2.971 -19.991 1.00 78.62 90 ARG A N 1
ATOM 681 C CA . ARG A 1 90 ? 4.788 -2.475 -20.658 1.00 78.62 90 ARG A CA 1
ATOM 682 C C . ARG A 1 90 ? 3.763 -3.573 -20.927 1.00 78.62 90 ARG A C 1
ATOM 684 O O . ARG A 1 90 ? 2.567 -3.314 -20.835 1.00 78.62 90 ARG A O 1
ATOM 691 N N . ALA A 1 91 ? 4.221 -4.776 -21.265 1.00 79.88 91 ALA A N 1
ATOM 692 C CA . ALA A 1 91 ? 3.352 -5.929 -21.458 1.00 79.88 91 ALA A CA 1
ATOM 693 C C . ALA A 1 91 ? 2.738 -6.412 -20.133 1.00 79.88 91 ALA A C 1
ATOM 695 O O . ALA A 1 91 ? 1.579 -6.818 -20.125 1.00 79.88 91 ALA A O 1
ATOM 696 N N . ALA A 1 92 ? 3.489 -6.347 -19.030 1.00 75.94 92 ALA A N 1
ATOM 697 C CA . ALA A 1 92 ? 3.024 -6.750 -17.705 1.00 75.94 92 ALA A CA 1
ATOM 698 C C . ALA A 1 92 ? 2.058 -5.729 -17.074 1.00 75.94 92 ALA A C 1
ATOM 700 O O . ALA A 1 92 ? 0.995 -6.117 -16.597 1.00 75.94 92 ALA A O 1
ATOM 701 N N . ASP A 1 93 ? 2.396 -4.438 -17.115 1.00 73.62 93 ASP A N 1
ATOM 702 C CA . ASP A 1 93 ? 1.686 -3.378 -16.377 1.00 73.62 93 ASP A CA 1
ATOM 703 C C . ASP A 1 93 ? 0.506 -2.776 -17.179 1.00 73.62 93 ASP A C 1
ATOM 705 O O . ASP A 1 93 ? -0.410 -2.132 -16.641 1.00 73.62 93 ASP A O 1
ATOM 709 N N . GLY A 1 94 ? 0.498 -3.005 -18.496 1.00 77.44 94 GLY A N 1
ATOM 710 C CA . GLY A 1 94 ? -0.509 -2.505 -19.425 1.00 77.44 94 GLY A CA 1
ATOM 711 C C . GLY A 1 94 ? -0.490 -0.980 -19.592 1.00 77.44 94 GLY A C 1
ATOM 712 O O . GLY A 1 94 ? 0.479 -0.292 -19.270 1.00 77.44 94 GLY A O 1
ATOM 713 N N . VAL A 1 95 ? -1.582 -0.428 -20.128 1.00 79.19 95 VAL A N 1
ATOM 714 C CA . VAL A 1 95 ? -1.724 1.027 -20.312 1.00 79.19 95 VAL A CA 1
ATOM 715 C C . VAL A 1 95 ? -1.915 1.705 -18.946 1.00 79.19 95 VAL A C 1
ATOM 717 O O . VAL A 1 95 ? -2.741 1.222 -18.165 1.00 79.19 95 VAL A O 1
ATOM 720 N N . PRO A 1 96 ? -1.192 2.798 -18.632 1.00 80.12 96 PRO A N 1
ATOM 721 C CA . PRO A 1 96 ? -1.399 3.557 -17.401 1.00 80.12 96 PRO A CA 1
ATOM 722 C C . PRO A 1 96 ? -2.823 4.115 -17.299 1.00 80.12 96 PRO A C 1
ATOM 724 O O . PRO A 1 96 ? -3.384 4.580 -18.290 1.00 80.12 96 PRO A O 1
ATOM 727 N N . ARG A 1 97 ? -3.389 4.118 -16.088 1.00 85.62 97 ARG A N 1
ATOM 728 C CA . ARG A 1 97 ? -4.641 4.830 -15.799 1.00 85.62 97 ARG A CA 1
ATOM 729 C C . ARG A 1 97 ? -4.345 6.328 -15.722 1.00 85.62 97 ARG A C 1
ATOM 731 O O . ARG A 1 97 ? -3.435 6.738 -15.004 1.00 85.62 97 ARG A O 1
ATOM 738 N N . THR A 1 98 ? -5.105 7.139 -16.449 1.00 84.25 98 THR A N 1
ATOM 739 C CA . THR A 1 98 ? -5.095 8.596 -16.285 1.00 84.25 98 THR A CA 1
ATOM 740 C C . THR A 1 98 ? -5.802 8.944 -14.979 1.00 84.25 98 THR A C 1
ATOM 742 O O . THR A 1 98 ? -6.942 8.532 -14.785 1.00 84.25 98 THR A O 1
ATOM 745 N N . VAL A 1 99 ? -5.118 9.662 -14.090 1.00 86.31 99 VAL A N 1
ATOM 746 C CA . VAL A 1 99 ? -5.636 10.061 -12.776 1.00 86.31 99 VAL A CA 1
ATOM 747 C C . VAL A 1 99 ? -5.787 11.575 -12.780 1.00 86.31 99 VAL A C 1
ATOM 749 O O . VAL A 1 99 ? -4.787 12.282 -12.909 1.00 86.31 99 VAL A O 1
ATOM 752 N N . ASP A 1 100 ? -7.024 12.046 -12.660 1.00 90.44 100 ASP A N 1
ATOM 753 C CA . ASP A 1 100 ? -7.357 13.466 -12.557 1.00 90.44 100 ASP A CA 1
ATOM 754 C C . ASP A 1 100 ? -7.901 13.748 -11.158 1.00 90.44 100 ASP A C 1
ATOM 756 O O . ASP A 1 100 ? -9.016 13.344 -10.834 1.00 90.44 100 ASP A O 1
ATOM 760 N N . PHE A 1 101 ? -7.081 14.373 -10.309 1.00 90.38 101 PHE A N 1
ATOM 761 C CA . PHE A 1 101 ? -7.314 14.420 -8.865 1.00 90.38 101 PHE A CA 1
ATOM 762 C C . PHE A 1 101 ? -8.668 15.033 -8.490 1.00 90.38 101 PHE A C 1
ATOM 764 O O . PHE A 1 101 ? -9.280 14.530 -7.557 1.00 90.38 101 PHE A O 1
ATOM 771 N N . GLU A 1 102 ? -9.182 16.011 -9.241 1.00 89.25 102 GLU A N 1
ATOM 772 C CA . GLU A 1 102 ? -10.490 16.645 -8.984 1.00 89.25 102 GLU A CA 1
ATOM 773 C C . GLU A 1 102 ? -11.679 15.671 -9.092 1.00 89.25 102 GLU A C 1
ATOM 775 O O . GLU A 1 102 ? -12.758 15.919 -8.553 1.00 89.25 102 GLU A O 1
ATOM 780 N N . HIS A 1 103 ? -11.491 14.545 -9.781 1.00 90.12 103 HIS A N 1
ATOM 781 C CA . HIS A 1 103 ? -12.503 13.510 -9.987 1.00 90.12 103 HIS A CA 1
ATOM 782 C C . HIS A 1 103 ? -12.212 12.218 -9.217 1.00 90.12 103 HIS A C 1
ATOM 784 O O . HIS A 1 103 ? -12.954 11.240 -9.346 1.00 90.12 103 HIS A O 1
ATOM 790 N N . GLU A 1 104 ? -11.139 12.186 -8.424 1.00 93.50 104 GLU A N 1
ATOM 791 C CA . GLU A 1 104 ? -10.777 11.016 -7.632 1.00 93.50 104 GLU A CA 1
ATOM 792 C C . GLU A 1 104 ? -11.314 11.119 -6.205 1.00 93.50 104 GLU A C 1
ATOM 794 O O . GLU A 1 104 ? -11.184 12.139 -5.523 1.00 93.50 104 GLU A O 1
ATOM 799 N N . VAL A 1 105 ? -11.835 9.991 -5.727 1.00 96.06 105 VAL A N 1
ATOM 800 C CA . VAL A 1 105 ? -12.207 9.791 -4.328 1.00 96.06 105 VAL A CA 1
ATOM 801 C C . VAL A 1 105 ? -11.212 8.812 -3.718 1.00 96.06 105 VAL A C 1
ATOM 803 O O . VAL A 1 105 ? -11.132 7.647 -4.120 1.00 96.06 105 VAL A O 1
ATOM 806 N N . VAL A 1 106 ? -10.433 9.288 -2.751 1.00 97.06 106 VAL A N 1
ATOM 807 C CA . VAL A 1 106 ? -9.314 8.564 -2.143 1.00 97.06 106 VAL A CA 1
ATOM 808 C C . VAL A 1 106 ? -9.693 8.119 -0.736 1.00 97.06 106 VAL A C 1
ATOM 810 O O . VAL A 1 106 ? -9.804 8.941 0.165 1.00 97.06 106 VAL A O 1
ATOM 813 N N . ALA A 1 107 ? -9.845 6.814 -0.524 1.00 97.44 107 ALA A N 1
ATOM 814 C CA . ALA A 1 107 ? -10.049 6.226 0.796 1.00 97.44 107 ALA A CA 1
ATOM 815 C C . ALA A 1 107 ? -8.715 5.713 1.360 1.00 97.44 107 ALA A C 1
ATOM 817 O O . ALA A 1 107 ? -8.081 4.835 0.773 1.00 97.44 107 ALA A O 1
ATOM 818 N N . ILE A 1 108 ? -8.282 6.246 2.502 1.00 97.38 108 ILE A N 1
ATOM 819 C CA . ILE A 1 108 ? -6.980 5.957 3.118 1.00 97.38 108 ILE A CA 1
ATOM 820 C C . ILE A 1 108 ? -7.196 5.398 4.517 1.00 97.38 108 ILE A C 1
ATOM 822 O O . ILE A 1 108 ? -7.749 6.071 5.381 1.00 97.38 108 ILE A O 1
ATOM 826 N N . THR A 1 109 ? -6.698 4.193 4.779 1.00 97.00 109 THR A N 1
ATOM 827 C CA . THR A 1 109 ? -6.685 3.623 6.134 1.00 97.00 109 THR A CA 1
ATOM 828 C C . THR A 1 109 ? -5.391 3.988 6.863 1.00 97.00 109 THR A C 1
ATOM 830 O O . THR A 1 109 ? -4.330 3.938 6.241 1.00 97.00 109 THR A O 1
ATOM 833 N N . GLY A 1 110 ? -5.427 4.236 8.172 1.00 93.50 110 GLY A N 1
ATOM 834 C CA . GLY A 1 110 ? -4.229 4.576 8.950 1.00 93.50 110 GLY A CA 1
ATOM 835 C C . GLY A 1 110 ? -3.751 6.014 8.725 1.00 93.50 110 GLY A C 1
ATOM 836 O O . GLY A 1 110 ? -2.552 6.287 8.790 1.00 93.50 110 GLY A O 1
ATOM 837 N N . GLY A 1 111 ? -4.665 6.922 8.370 1.00 91.31 111 GLY A N 1
ATOM 838 C CA . GLY A 1 111 ? -4.330 8.296 7.995 1.00 91.31 111 GLY A CA 1
ATOM 839 C C . GLY A 1 111 ? -4.118 9.257 9.166 1.00 91.31 111 GLY A C 1
ATOM 840 O O . GLY A 1 111 ? -3.772 10.406 8.930 1.00 91.31 111 GLY A O 1
ATOM 841 N N . ALA A 1 112 ? -4.271 8.842 10.426 1.00 90.12 112 ALA A N 1
ATOM 842 C CA . ALA A 1 112 ? -4.092 9.748 11.566 1.00 90.12 112 ALA A CA 1
ATOM 843 C C . ALA A 1 112 ? -2.622 10.042 11.909 1.00 90.12 112 ALA A C 1
ATOM 845 O O . ALA A 1 112 ? -2.338 10.883 12.768 1.00 90.12 112 ALA A O 1
ATOM 846 N N . SER A 1 113 ? -1.672 9.301 11.328 1.00 88.44 113 SER A N 1
ATOM 847 C CA . SER A 1 113 ? -0.245 9.457 11.622 1.00 88.44 113 SER A CA 1
ATOM 848 C C . SER A 1 113 ? 0.664 8.922 10.513 1.00 88.44 113 SER A C 1
ATOM 850 O O . SER A 1 113 ? 0.223 8.227 9.598 1.00 88.44 11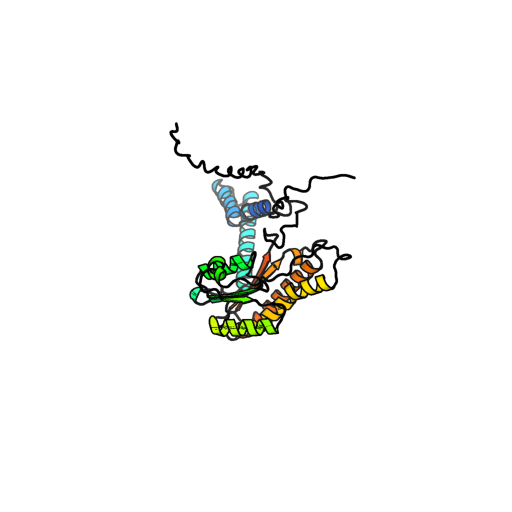3 SER A O 1
ATOM 852 N N . GLY A 1 114 ? 1.960 9.235 10.616 1.00 87.38 114 GLY A N 1
ATOM 853 C CA . GLY A 1 114 ? 3.009 8.639 9.789 1.00 87.38 114 GLY A CA 1
ATOM 854 C C . GLY A 1 114 ? 2.789 8.836 8.288 1.00 87.38 114 GLY A C 1
ATOM 855 O O . GLY A 1 114 ? 2.450 9.929 7.839 1.00 87.38 114 GLY A O 1
ATOM 856 N N . LEU A 1 115 ? 3.000 7.766 7.518 1.00 89.94 115 LEU A N 1
ATOM 857 C CA . LEU A 1 115 ? 2.866 7.788 6.062 1.00 89.94 115 LEU A CA 1
ATOM 858 C C . LEU A 1 115 ? 1.427 8.080 5.611 1.00 89.94 115 LEU A C 1
ATOM 860 O O . LEU A 1 115 ? 1.241 8.858 4.681 1.00 89.94 115 LEU A O 1
ATOM 864 N N . GLY A 1 116 ? 0.421 7.496 6.268 1.00 92.12 116 GLY A N 1
ATOM 865 C CA . GLY A 1 116 ? -0.981 7.679 5.887 1.00 92.12 116 GLY A CA 1
ATOM 866 C C . GLY A 1 116 ? -1.429 9.137 5.996 1.00 92.12 116 GLY A C 1
ATOM 867 O O . GLY A 1 116 ? -2.093 9.634 5.091 1.00 92.12 116 GLY A O 1
ATOM 868 N N . LEU A 1 117 ? -0.998 9.838 7.052 1.00 93.50 117 LEU A N 1
ATOM 869 C CA . LEU A 1 117 ? -1.254 11.273 7.229 1.00 93.50 117 LEU A CA 1
ATOM 870 C C . LEU A 1 117 ? -0.649 12.104 6.094 1.00 93.50 117 LEU A C 1
ATOM 872 O O . LEU A 1 117 ? -1.338 12.928 5.499 1.00 93.50 117 LEU A O 1
ATOM 876 N N . LEU A 1 118 ? 0.621 11.858 5.764 1.00 93.56 118 LEU A N 1
ATOM 877 C CA . LEU A 1 118 ? 1.299 12.574 4.682 1.00 93.56 118 LEU A CA 1
ATOM 878 C C . LEU A 1 118 ? 0.619 12.316 3.334 1.00 93.56 118 LEU A C 1
ATOM 880 O O . LEU A 1 118 ? 0.436 13.241 2.550 1.00 93.56 118 LEU A O 1
ATOM 884 N N . ILE A 1 119 ? 0.212 11.073 3.066 1.00 94.75 119 ILE A N 1
ATOM 885 C CA . ILE A 1 119 ? -0.525 10.733 1.847 1.00 94.75 119 ILE A CA 1
ATOM 886 C C . ILE A 1 119 ? -1.864 11.485 1.811 1.00 94.75 119 ILE A C 1
ATOM 888 O O . ILE A 1 119 ? -2.180 12.086 0.786 1.00 94.75 119 ILE A O 1
ATOM 892 N N . ALA A 1 120 ? -2.616 11.510 2.915 1.00 95.62 120 ALA A N 1
ATOM 893 C CA . ALA A 1 120 ? -3.895 12.217 2.999 1.00 95.62 120 ALA A CA 1
ATOM 894 C C . ALA A 1 120 ? -3.749 13.723 2.729 1.00 95.62 120 ALA A C 1
ATOM 896 O O . ALA A 1 120 ? -4.456 14.257 1.877 1.00 95.62 120 ALA A O 1
ATOM 897 N N . GLN A 1 121 ? -2.772 14.375 3.368 1.00 94.50 121 GLN A N 1
ATOM 898 C CA . GLN A 1 121 ? -2.446 15.786 3.128 1.00 94.50 121 GLN A CA 1
ATOM 899 C C . GLN A 1 121 ? -2.079 16.042 1.662 1.00 94.50 121 GLN A C 1
ATOM 901 O O . GLN A 1 121 ? -2.563 16.986 1.044 1.00 94.50 121 GLN A O 1
ATOM 906 N N . MET A 1 122 ? -1.237 15.189 1.074 1.00 93.94 122 MET A N 1
ATOM 907 C CA . MET A 1 122 ? -0.793 15.355 -0.311 1.00 93.94 122 MET A CA 1
ATOM 908 C C . MET A 1 122 ? -1.931 15.207 -1.323 1.00 93.94 122 MET A C 1
ATOM 910 O O . MET A 1 122 ? -1.928 15.924 -2.322 1.00 93.94 122 MET A O 1
ATOM 914 N N . TYR A 1 123 ? -2.878 14.293 -1.098 1.00 95.12 123 TYR A N 1
ATOM 915 C CA . TYR A 1 123 ? -4.050 14.156 -1.966 1.00 95.12 123 TYR A CA 1
ATOM 916 C C . TYR A 1 123 ? -5.039 15.309 -1.782 1.00 95.12 123 TYR A C 1
ATOM 918 O O . TYR A 1 123 ? -5.522 15.831 -2.785 1.00 95.12 123 TYR A O 1
ATOM 926 N N . SER A 1 124 ? -5.267 15.761 -0.545 1.00 94.44 124 SER A N 1
ATOM 927 C CA . SER A 1 124 ? -6.115 16.928 -0.268 1.00 94.44 124 SER A CA 1
ATOM 928 C C . SER A 1 124 ? -5.562 18.190 -0.944 1.00 94.44 124 SER A C 1
ATOM 930 O O . SER A 1 124 ? -6.265 18.838 -1.714 1.00 94.44 124 SER A O 1
ATOM 932 N N . MET A 1 125 ? -4.259 18.469 -0.805 1.00 92.38 125 MET A N 1
ATOM 933 C CA . MET A 1 125 ? -3.603 19.607 -1.474 1.00 92.38 125 MET A CA 1
ATOM 934 C C . MET A 1 125 ? -3.645 19.542 -3.009 1.00 92.38 125 MET A C 1
ATOM 936 O O . MET A 1 125 ? -3.427 20.554 -3.671 1.00 92.38 125 MET A O 1
ATOM 940 N N . ARG A 1 126 ? -3.872 18.358 -3.588 1.00 92.81 126 ARG A N 1
ATOM 941 C CA . ARG A 1 126 ? -4.000 18.158 -5.038 1.00 92.81 126 ARG A CA 1
ATOM 942 C C . ARG A 1 126 ? -5.442 18.266 -5.537 1.00 92.81 126 ARG A C 1
ATOM 944 O O . ARG A 1 126 ? -5.658 18.049 -6.723 1.00 92.81 126 ARG A O 1
ATOM 951 N N . GLY A 1 127 ? -6.395 18.590 -4.663 1.00 91.88 127 GLY A N 1
ATOM 952 C CA . GLY A 1 127 ? -7.805 18.758 -5.015 1.00 91.88 127 GLY A CA 1
ATOM 953 C C . GLY A 1 127 ? -8.607 17.458 -5.058 1.00 91.88 127 GLY A C 1
ATOM 954 O O . GLY A 1 127 ? -9.725 17.465 -5.560 1.00 91.88 127 GLY A O 1
ATOM 955 N N . ALA A 1 128 ? -8.064 16.347 -4.547 1.00 94.81 128 ALA A N 1
ATOM 956 C CA . ALA A 1 128 ? -8.815 15.098 -4.464 1.00 94.81 128 ALA A CA 1
ATOM 957 C C . ALA A 1 128 ? -9.780 15.087 -3.278 1.00 94.81 128 ALA A C 1
ATOM 959 O O . ALA A 1 128 ? -9.488 15.633 -2.213 1.00 94.81 128 ALA A O 1
ATOM 960 N N . SER A 1 129 ? -10.900 14.383 -3.437 1.00 96.25 129 SER A N 1
ATOM 961 C CA . SER A 1 129 ? -11.819 14.105 -2.333 1.00 96.25 129 SER A CA 1
ATOM 962 C C . SER A 1 129 ? -11.226 13.003 -1.460 1.00 96.25 129 SER A C 1
ATOM 964 O O . SER A 1 129 ? -11.082 11.867 -1.910 1.00 96.25 129 SER A O 1
ATOM 966 N N . VAL A 1 130 ? -10.850 13.312 -0.218 1.00 97.38 130 VAL A N 1
ATOM 967 C CA . VAL A 1 130 ? -10.133 12.365 0.653 1.00 97.38 130 VAL A CA 1
ATOM 968 C C . VAL A 1 130 ? -11.012 11.911 1.813 1.00 97.38 130 VAL A C 1
ATOM 970 O O . VAL A 1 130 ? -11.508 12.727 2.585 1.00 97.38 130 VAL A O 1
ATOM 973 N N . ALA A 1 131 ? -11.129 10.595 1.978 1.00 97.75 131 ALA A N 1
ATOM 974 C CA . ALA A 1 131 ? -11.648 9.947 3.171 1.00 97.75 131 ALA A CA 1
ATOM 975 C C . ALA A 1 131 ? -10.512 9.284 3.959 1.00 97.75 131 ALA A C 1
ATOM 977 O O . ALA A 1 131 ? -9.807 8.413 3.447 1.00 97.75 131 ALA A O 1
ATOM 978 N N . VAL A 1 132 ? -10.360 9.651 5.228 1.00 97.69 132 VAL A N 1
ATOM 979 C CA . VAL A 1 132 ? -9.401 9.050 6.158 1.00 97.69 132 VAL A CA 1
ATOM 980 C C . VAL A 1 132 ? -10.136 8.140 7.134 1.00 97.69 132 VAL A C 1
ATOM 982 O O . VAL A 1 132 ? -11.027 8.586 7.850 1.00 97.69 132 VAL A O 1
ATOM 985 N N . LEU A 1 133 ? -9.729 6.873 7.192 1.00 97.31 133 LEU A N 1
ATOM 986 C CA . LEU A 1 133 ? -10.208 5.879 8.145 1.00 97.31 133 LEU A CA 1
ATOM 987 C C . LEU A 1 133 ? -9.094 5.554 9.138 1.00 97.31 133 LEU A C 1
ATOM 989 O O . LEU A 1 133 ? -8.018 5.096 8.748 1.00 97.31 133 LEU A O 1
ATOM 993 N N . ASP A 1 134 ? -9.334 5.762 10.425 1.00 95.94 134 ASP A N 1
ATOM 994 C CA . ASP A 1 134 ? -8.364 5.417 11.466 1.00 95.94 134 ASP A CA 1
ATOM 995 C C . ASP A 1 134 ? -9.066 5.112 12.791 1.00 95.94 134 ASP A C 1
ATOM 997 O O . ASP A 1 134 ? -10.131 5.651 13.080 1.00 95.94 134 ASP A O 1
ATOM 1001 N N . ILE A 1 135 ? -8.460 4.276 13.631 1.00 93.75 135 ILE A N 1
ATOM 1002 C CA . ILE A 1 135 ? -8.979 3.983 14.971 1.00 93.75 135 ILE A CA 1
ATOM 1003 C C . ILE A 1 135 ? -8.769 5.161 15.930 1.00 93.75 135 ILE A C 1
ATOM 1005 O O . ILE A 1 135 ? -9.503 5.325 16.907 1.00 93.75 135 ILE A O 1
ATOM 1009 N N . LYS A 1 136 ? -7.755 5.995 15.678 1.00 92.25 136 LYS A N 1
ATOM 1010 C CA . LYS A 1 136 ? -7.477 7.175 16.492 1.00 92.25 136 LYS A CA 1
ATOM 1011 C C . LYS A 1 136 ? -8.530 8.243 16.207 1.00 92.25 136 LYS A C 1
ATOM 1013 O O . LYS A 1 136 ? -8.737 8.623 15.063 1.00 92.25 136 LYS A O 1
ATOM 1018 N N . ALA A 1 137 ? -9.155 8.793 17.241 1.00 92.06 137 ALA A N 1
ATOM 1019 C CA . ALA A 1 137 ? -10.023 9.952 17.068 1.00 92.06 137 ALA A CA 1
ATOM 1020 C C . ALA A 1 137 ? -9.185 11.224 16.841 1.00 92.06 137 ALA A C 1
ATOM 1022 O O . ALA A 1 137 ? -8.217 11.476 17.566 1.00 92.06 137 ALA A O 1
ATOM 1023 N N . VAL A 1 138 ? -9.581 12.036 15.858 1.00 91.00 138 VAL A N 1
ATOM 1024 C CA . VAL A 1 138 ? -9.051 13.390 15.638 1.00 91.00 138 VAL A CA 1
ATOM 1025 C C . VAL A 1 138 ? -10.182 14.399 15.877 1.00 91.00 138 VAL A C 1
ATOM 1027 O O . VAL A 1 138 ? -11.246 14.244 15.258 1.00 91.00 138 VAL A O 1
ATOM 1030 N N . PRO A 1 139 ? -9.983 15.399 16.762 1.00 89.69 139 PRO A N 1
ATOM 1031 C CA . PRO A 1 139 ? -10.967 16.448 17.031 1.00 89.69 139 PRO A CA 1
ATOM 1032 C C . PRO A 1 139 ? -11.366 17.191 15.758 1.00 89.69 139 PRO A C 1
ATOM 1034 O O . PRO A 1 139 ? -10.499 17.540 14.962 1.00 89.69 139 PRO A O 1
ATOM 1037 N N . GLU A 1 140 ? -12.664 17.435 15.568 1.00 87.12 140 GLU A N 1
ATOM 1038 C CA . GLU A 1 140 ? -13.203 18.054 14.346 1.00 87.12 140 GLU A CA 1
ATOM 1039 C C . GLU A 1 140 ? -12.581 19.420 14.057 1.00 87.12 140 GLU A C 1
ATOM 1041 O O . GLU A 1 140 ? -12.158 19.673 12.936 1.00 87.12 140 GLU A O 1
ATOM 1046 N N . ASN A 1 141 ? -12.407 20.239 15.093 1.00 88.38 141 ASN A N 1
ATOM 1047 C CA . ASN A 1 141 ? -11.805 21.569 15.010 1.00 88.38 141 ASN A CA 1
ATOM 1048 C C . ASN A 1 141 ? -10.329 21.578 14.580 1.00 88.38 141 ASN A C 1
ATOM 1050 O O . ASN A 1 141 ? -9.813 22.636 14.246 1.00 88.38 141 ASN A O 1
ATOM 1054 N N . SER A 1 142 ? -9.640 20.436 14.622 1.00 89.12 142 SER A N 1
ATOM 1055 C CA . SER A 1 142 ? -8.241 20.320 14.196 1.00 89.12 142 SER A CA 1
ATOM 1056 C C . SER A 1 142 ? -8.091 19.623 12.844 1.00 89.12 142 SER A C 1
ATOM 1058 O O . SER A 1 142 ? -6.974 19.519 12.348 1.00 89.12 142 SER A O 1
ATOM 1060 N N . ARG A 1 143 ? -9.169 19.101 12.242 1.00 90.44 143 ARG A N 1
ATOM 1061 C CA . ARG A 1 143 ? -9.070 18.306 11.006 1.00 90.44 143 ARG A CA 1
ATOM 1062 C C . ARG A 1 143 ? -8.611 19.140 9.824 1.00 90.44 143 ARG A C 1
ATOM 1064 O O . ARG A 1 143 ? -7.690 18.707 9.143 1.00 90.44 143 ARG A O 1
ATOM 1071 N N . ASP A 1 144 ? -9.177 20.327 9.644 1.00 90.50 144 ASP A N 1
ATOM 1072 C CA . ASP A 1 144 ? -8.808 21.201 8.528 1.00 90.50 144 ASP A CA 1
ATOM 1073 C C . ASP A 1 144 ? -7.349 21.666 8.643 1.00 90.50 144 ASP A C 1
ATOM 1075 O O . ASP A 1 144 ? -6.613 21.656 7.661 1.00 90.50 144 ASP A O 1
ATOM 1079 N N . GLU A 1 145 ? -6.880 21.967 9.861 1.00 90.56 145 GLU A N 1
ATOM 1080 C CA . GLU A 1 145 ? -5.468 22.296 10.110 1.00 90.56 145 GLU A CA 1
ATOM 1081 C C . GLU A 1 145 ? -4.528 21.112 9.840 1.00 90.56 145 GLU A C 1
ATOM 1083 O O . GLU A 1 145 ? -3.397 21.300 9.389 1.00 90.56 145 GLU A O 1
ATOM 1088 N N . ILE A 1 146 ? -4.967 19.885 10.139 1.00 90.06 146 ILE A N 1
ATOM 1089 C CA . ILE A 1 146 ? -4.144 18.681 9.992 1.00 90.06 146 ILE A CA 1
ATOM 1090 C C . ILE A 1 146 ? -4.128 18.194 8.545 1.00 90.06 146 ILE A C 1
ATOM 1092 O O . ILE A 1 146 ? -3.068 17.809 8.061 1.00 90.06 146 ILE A O 1
ATOM 1096 N N . PHE A 1 147 ? -5.267 18.146 7.865 1.00 91.75 147 PHE A N 1
ATOM 1097 C CA . PHE A 1 147 ? -5.405 17.464 6.579 1.00 91.75 147 PHE A CA 1
ATOM 1098 C C . PHE A 1 147 ? -5.571 18.411 5.391 1.00 91.75 147 PHE A C 1
ATOM 1100 O O . PHE A 1 147 ? -5.275 17.997 4.272 1.00 91.75 147 PHE A O 1
ATOM 1107 N N . GLY A 1 148 ? -5.985 19.655 5.632 1.00 86.69 148 GLY A N 1
ATOM 1108 C CA . GLY A 1 148 ? -6.567 20.534 4.623 1.00 86.69 148 GLY A CA 1
ATOM 1109 C C . GLY A 1 148 ? -8.096 20.493 4.664 1.00 86.69 148 GLY A C 1
ATOM 1110 O O . GLY A 1 148 ? -8.694 19.568 5.218 1.00 86.69 148 GLY A O 1
ATOM 1111 N N . GLU A 1 149 ? -8.728 21.513 4.085 1.00 85.00 149 GLU A N 1
ATOM 1112 C CA . GLU A 1 149 ? -10.188 21.615 4.014 1.00 85.00 149 GLU A CA 1
ATOM 1113 C C . GLU A 1 149 ? -10.796 20.457 3.202 1.00 85.00 149 GLU A C 1
ATOM 1115 O O . GLU A 1 149 ? -10.204 19.959 2.240 1.00 85.00 149 GLU A O 1
ATOM 1120 N N . GLY A 1 150 ? -12.006 20.033 3.579 1.00 82.62 150 GLY A N 1
ATOM 1121 C CA . GLY A 1 150 ? -12.803 19.080 2.793 1.00 82.62 150 GLY A CA 1
ATOM 1122 C C . GLY A 1 150 ? -12.413 17.605 2.945 1.00 82.62 150 GLY A C 1
ATOM 1123 O O . GLY A 1 150 ? -12.894 16.767 2.182 1.00 82.62 150 GLY A O 1
ATOM 1124 N N . VAL A 1 151 ? -11.569 17.257 3.923 1.00 94.56 151 VAL A N 1
ATOM 1125 C CA . VAL A 1 151 ? -11.217 15.858 4.214 1.00 94.56 151 VAL A CA 1
ATOM 1126 C C . VAL A 1 151 ? -12.240 15.214 5.151 1.00 94.56 151 VAL A C 1
ATOM 1128 O O . VAL A 1 151 ? -12.424 15.628 6.298 1.00 94.56 151 VAL A O 1
ATOM 1131 N N . LEU A 1 152 ? -12.858 14.125 4.691 1.00 96.19 152 LEU A N 1
ATOM 1132 C CA . LEU A 1 152 ? -13.771 13.319 5.493 1.00 96.19 152 LEU A CA 1
ATOM 1133 C C . LEU A 1 152 ? -12.983 12.393 6.420 1.00 96.19 152 LEU A C 1
ATOM 1135 O O . LEU A 1 152 ? -12.387 11.411 5.988 1.00 96.19 152 LEU A O 1
ATOM 1139 N N . TYR A 1 153 ? -13.014 12.665 7.719 1.00 96.81 153 TYR A N 1
ATOM 1140 C CA . TYR A 1 153 ? -12.386 11.800 8.713 1.00 96.81 153 TYR A CA 1
ATOM 1141 C C . TYR A 1 153 ? -13.412 10.893 9.400 1.00 96.81 153 TYR A C 1
ATOM 1143 O O . TYR A 1 153 ? -14.371 11.371 10.013 1.00 96.81 153 TYR A O 1
ATOM 1151 N N . ILE A 1 154 ? -13.175 9.582 9.360 1.00 96.19 154 ILE A N 1
ATOM 1152 C CA . ILE A 1 154 ? -14.034 8.558 9.954 1.00 96.19 154 ILE A CA 1
ATOM 1153 C C . ILE A 1 154 ? -13.225 7.753 10.969 1.00 96.19 154 ILE A C 1
ATOM 1155 O O . ILE A 1 154 ? -12.302 7.015 10.620 1.00 96.19 154 ILE A O 1
ATOM 1159 N N . THR A 1 155 ? -13.606 7.862 12.243 1.00 95.88 155 THR A N 1
ATOM 1160 C CA . THR A 1 155 ? -13.054 6.999 13.289 1.00 95.88 155 THR A CA 1
ATOM 1161 C C . THR A 1 155 ? -13.598 5.581 13.096 1.00 95.88 155 THR A C 1
ATOM 1163 O O . THR A 1 155 ? -14.782 5.342 13.323 1.00 95.88 155 THR A O 1
ATOM 1166 N N . CYS A 1 156 ? -12.754 4.654 12.651 1.00 93.25 156 CYS A N 1
ATOM 1167 C CA . CYS A 1 156 ? -13.132 3.293 12.277 1.00 93.25 156 CYS A CA 1
ATOM 1168 C C . CYS A 1 156 ? -11.988 2.322 12.583 1.00 93.25 156 CYS A C 1
ATOM 1170 O O . CYS A 1 156 ? -10.862 2.515 12.119 1.00 93.25 156 CYS A O 1
ATOM 1172 N N . ASP A 1 157 ? -12.279 1.238 13.308 1.00 94.25 157 ASP A N 1
ATOM 1173 C CA . ASP A 1 157 ? -11.375 0.087 13.336 1.00 94.25 157 ASP A CA 1
ATOM 1174 C C . ASP A 1 157 ? -11.555 -0.703 12.039 1.00 94.25 157 ASP A C 1
ATOM 1176 O O . ASP A 1 157 ? -12.560 -1.374 11.833 1.00 94.25 157 ASP A O 1
ATOM 1180 N N . VAL A 1 158 ? -10.572 -0.618 11.148 1.00 92.69 158 VAL A N 1
ATOM 1181 C CA . VAL A 1 158 ? -10.585 -1.306 9.849 1.00 92.69 158 VAL A CA 1
ATOM 1182 C C . VAL A 1 158 ? -10.539 -2.836 9.966 1.00 92.69 158 VAL A C 1
ATOM 1184 O O . VAL A 1 158 ? -10.818 -3.530 8.989 1.00 92.69 158 VAL A O 1
ATOM 1187 N N . ALA A 1 159 ? -10.205 -3.385 11.140 1.00 92.56 159 ALA A N 1
ATOM 1188 C CA . ALA A 1 159 ? -10.322 -4.818 11.395 1.00 92.56 159 ALA A CA 1
ATOM 1189 C C . ALA A 1 159 ? -11.780 -5.251 11.642 1.00 92.56 159 ALA A C 1
ATOM 1191 O O . ALA A 1 159 ? -12.104 -6.421 11.422 1.00 92.56 159 ALA A O 1
ATOM 1192 N N . ASP A 1 160 ? -12.655 -4.332 12.065 1.00 94.75 160 ASP A N 1
ATOM 1193 C CA . ASP A 1 160 ? -14.086 -4.576 12.223 1.00 94.75 160 ASP A CA 1
ATOM 1194 C C . ASP A 1 160 ? -14.816 -4.338 10.896 1.00 94.75 160 ASP A C 1
ATOM 1196 O O . ASP A 1 160 ? -14.961 -3.216 10.407 1.00 94.75 160 ASP A O 1
ATOM 1200 N N . ARG A 1 161 ? -15.315 -5.429 10.315 1.00 94.25 161 ARG A N 1
ATOM 1201 C CA . ARG A 1 161 ? -16.054 -5.392 9.055 1.00 94.25 161 ARG A CA 1
ATOM 1202 C C . ARG A 1 161 ? -17.328 -4.547 9.146 1.00 94.25 161 ARG A C 1
ATOM 1204 O O . ARG A 1 161 ? -17.649 -3.866 8.179 1.00 94.25 161 ARG A O 1
ATOM 1211 N N . GLY A 1 162 ? -18.047 -4.585 10.270 1.00 95.56 162 GLY A N 1
ATOM 1212 C CA . GLY A 1 162 ? -19.290 -3.826 10.434 1.00 95.56 162 GLY A CA 1
ATOM 1213 C C . GLY A 1 162 ? -19.029 -2.323 10.429 1.00 95.56 162 GLY A C 1
ATOM 1214 O O . GLY A 1 162 ? -19.684 -1.581 9.699 1.00 95.56 162 GLY A O 1
ATOM 1215 N N . ALA A 1 163 ? -18.007 -1.887 11.169 1.00 94.94 163 ALA A N 1
ATOM 1216 C CA . ALA A 1 163 ? -17.562 -0.495 11.165 1.00 94.94 163 ALA A CA 1
ATOM 1217 C C . ALA A 1 163 ? -17.116 -0.037 9.765 1.00 94.94 163 ALA A C 1
ATOM 1219 O O . ALA A 1 163 ? -17.414 1.085 9.355 1.00 94.94 163 ALA A O 1
ATOM 1220 N N . LEU A 1 164 ? -16.451 -0.918 9.011 1.00 95.88 164 LEU A N 1
ATOM 1221 C CA . LEU A 1 164 ? -15.959 -0.614 7.670 1.00 95.88 164 LEU A CA 1
ATOM 1222 C C . LEU A 1 164 ? -17.080 -0.442 6.634 1.00 95.88 164 LEU A C 1
ATOM 1224 O O . LEU A 1 164 ? -16.980 0.439 5.781 1.00 95.88 164 LEU A O 1
ATOM 1228 N N . GLU A 1 165 ? -18.152 -1.235 6.713 1.00 96.06 165 GLU A N 1
ATOM 1229 C CA . GLU A 1 165 ? -19.332 -1.070 5.847 1.00 96.06 165 GLU A CA 1
ATOM 1230 C C . GLU A 1 165 ? -20.061 0.249 6.149 1.00 96.06 165 GLU A C 1
ATOM 1232 O O . GLU A 1 165 ? -20.383 0.996 5.227 1.00 96.06 165 GLU A O 1
ATOM 1237 N N . VAL A 1 166 ? -20.219 0.606 7.430 1.00 96.88 166 VAL A N 1
ATOM 1238 C CA . VAL A 1 166 ? -20.785 1.911 7.826 1.00 96.88 166 VAL A CA 1
ATOM 1239 C C . VAL A 1 166 ? -19.910 3.064 7.321 1.00 96.88 166 VAL A C 1
ATOM 1241 O O . VAL A 1 166 ? -20.415 4.057 6.794 1.00 96.88 166 VAL A O 1
ATOM 1244 N N . ALA A 1 167 ? -18.585 2.933 7.433 1.00 96.75 167 ALA A N 1
ATOM 1245 C CA . ALA A 1 167 ? -17.652 3.922 6.905 1.00 96.75 167 ALA A CA 1
ATOM 1246 C C . ALA A 1 167 ? -17.775 4.057 5.380 1.00 96.75 167 ALA A C 1
ATOM 1248 O O . ALA A 1 167 ? -17.803 5.173 4.866 1.00 96.75 167 ALA A O 1
ATOM 1249 N N . LYS A 1 168 ? -17.902 2.943 4.652 1.00 97.00 168 LYS A N 1
ATOM 1250 C CA . LYS A 1 168 ? -18.135 2.948 3.203 1.00 97.00 168 LYS A CA 1
ATOM 1251 C C . LYS A 1 168 ? -19.426 3.670 2.838 1.00 97.00 168 LYS A C 1
ATOM 1253 O O . LYS A 1 168 ? -19.392 4.498 1.934 1.00 97.00 168 LYS A O 1
ATOM 1258 N N . GLU A 1 169 ? -20.542 3.380 3.503 1.00 97.44 169 GLU A N 1
ATOM 1259 C CA . GLU A 1 169 ? -21.822 4.049 3.225 1.00 97.44 169 GLU A CA 1
ATOM 1260 C C . GLU A 1 169 ? -21.708 5.563 3.394 1.00 97.44 169 GLU A C 1
ATOM 1262 O O . GLU A 1 169 ? -22.151 6.321 2.531 1.00 97.44 169 GLU A O 1
ATOM 1267 N N . ARG A 1 170 ? -21.030 6.001 4.456 1.00 97.44 170 ARG A N 1
ATOM 1268 C CA . ARG A 1 170 ? -20.767 7.417 4.699 1.00 97.44 170 ARG A CA 1
ATOM 1269 C C . ARG A 1 170 ? -19.901 8.049 3.604 1.00 97.44 170 ARG A C 1
ATOM 1271 O O . ARG A 1 170 ? -20.228 9.124 3.113 1.00 97.44 170 ARG A O 1
ATOM 1278 N N . ILE A 1 171 ? -18.838 7.368 3.169 1.00 97.25 171 ILE A N 1
ATOM 1279 C CA . ILE A 1 171 ? -17.986 7.843 2.064 1.00 97.25 171 ILE A CA 1
ATOM 1280 C C . ILE A 1 171 ? -18.794 7.956 0.768 1.00 97.25 171 ILE A C 1
ATOM 1282 O O . ILE A 1 171 ? -18.686 8.958 0.068 1.00 97.25 171 ILE A O 1
ATOM 1286 N N . LEU A 1 172 ? -19.639 6.966 0.472 1.00 96.12 172 LEU A N 1
ATOM 1287 C CA . LEU A 1 172 ? -20.494 6.978 -0.715 1.00 96.12 172 LEU A CA 1
ATOM 1288 C C . LEU A 1 172 ? -21.478 8.150 -0.716 1.00 96.12 172 LEU A C 1
ATOM 1290 O O . LEU A 1 172 ? -21.735 8.714 -1.775 1.00 96.12 172 LEU A O 1
ATOM 1294 N N . GLN A 1 173 ? -22.019 8.506 0.449 1.00 96.88 173 GLN A N 1
ATOM 1295 C CA . GLN A 1 173 ? -22.959 9.616 0.596 1.00 96.88 173 GLN A CA 1
ATOM 1296 C C . GLN A 1 173 ? -22.279 10.983 0.484 1.00 96.88 173 GLN A C 1
ATOM 1298 O O . GLN A 1 173 ? -22.835 11.882 -0.141 1.00 96.88 173 GLN A O 1
ATOM 1303 N N . GLU A 1 174 ? -21.103 11.146 1.092 1.00 96.38 174 GLU A N 1
ATOM 1304 C CA . GLU A 1 174 ? -20.443 12.452 1.203 1.00 96.38 174 GLU A CA 1
ATOM 1305 C C . GLU A 1 174 ? -19.486 12.750 0.038 1.00 96.38 174 GLU A C 1
ATOM 1307 O O . GLU A 1 174 ? -19.425 13.887 -0.420 1.00 96.38 174 GLU A O 1
ATOM 1312 N N . LEU A 1 175 ? -18.750 11.747 -0.455 1.00 95.25 175 LEU A N 1
ATOM 1313 C CA . LEU A 1 175 ? -17.711 11.916 -1.483 1.00 95.25 175 LEU A CA 1
ATOM 1314 C C . LEU A 1 175 ? -18.001 11.145 -2.778 1.00 95.25 175 LEU A C 1
ATOM 1316 O O . LEU A 1 175 ? -17.470 11.485 -3.831 1.00 95.25 175 LEU A O 1
ATOM 1320 N N . GLY A 1 176 ? -18.825 10.098 -2.716 1.00 94.06 176 GLY A N 1
ATOM 1321 C CA . GLY A 1 176 ? -19.099 9.206 -3.841 1.00 94.06 176 GLY A CA 1
ATOM 1322 C C . GLY A 1 176 ? -18.259 7.927 -3.821 1.00 94.06 176 GLY A C 1
ATOM 1323 O O . GLY A 1 176 ? -17.712 7.524 -2.795 1.00 94.06 176 GLY A O 1
ATOM 1324 N N . THR A 1 177 ? -18.202 7.227 -4.959 1.00 94.44 177 THR A N 1
ATOM 1325 C CA . THR A 1 177 ? -17.520 5.922 -5.054 1.00 94.44 177 THR A CA 1
ATOM 1326 C C . THR A 1 177 ? -16.004 6.094 -5.003 1.00 94.44 177 THR A C 1
ATOM 1328 O O . THR A 1 177 ? -15.463 6.747 -5.893 1.00 94.44 177 THR A O 1
ATOM 1331 N N . PRO A 1 178 ? -15.303 5.476 -4.031 1.00 95.81 178 PRO A N 1
ATOM 1332 C CA . PRO A 1 178 ? -13.847 5.505 -3.983 1.00 95.81 178 PRO A CA 1
ATOM 1333 C C . PRO A 1 178 ? -13.230 4.938 -5.253 1.00 95.81 178 PRO A C 1
ATOM 1335 O O . PRO A 1 178 ? -13.507 3.802 -5.633 1.00 95.81 178 PRO A O 1
ATOM 1338 N N . THR A 1 179 ? -12.367 5.725 -5.880 1.00 95.25 179 THR A N 1
ATOM 1339 C CA . THR A 1 179 ? -11.594 5.338 -7.061 1.00 95.25 179 THR A CA 1
ATOM 1340 C C . THR A 1 179 ? -10.168 4.954 -6.688 1.00 95.25 179 THR A C 1
ATOM 1342 O O . THR A 1 179 ? -9.536 4.185 -7.406 1.00 95.25 179 THR A O 1
ATOM 1345 N N . ILE A 1 180 ? -9.650 5.434 -5.553 1.00 96.06 180 ILE A N 1
ATOM 1346 C CA . ILE A 1 180 ? -8.330 5.071 -5.033 1.00 96.06 180 ILE A CA 1
ATOM 1347 C C . ILE A 1 180 ? -8.486 4.560 -3.604 1.00 96.06 180 ILE A C 1
ATOM 1349 O O . ILE A 1 180 ? -9.007 5.258 -2.739 1.00 96.06 180 ILE A O 1
ATOM 1353 N N . ILE A 1 181 ? -8.000 3.350 -3.340 1.00 97.12 181 ILE A N 1
ATOM 1354 C CA . ILE A 1 181 ? -7.985 2.757 -1.999 1.00 97.12 181 ILE A CA 1
ATOM 1355 C C . ILE A 1 181 ? -6.539 2.597 -1.569 1.00 97.12 181 ILE A C 1
ATOM 1357 O O . ILE A 1 181 ? -5.758 1.951 -2.263 1.00 97.12 181 ILE A O 1
ATOM 1361 N N . ILE A 1 182 ? -6.184 3.151 -0.414 1.00 97.25 182 ILE A N 1
ATOM 1362 C CA . ILE A 1 182 ? -4.834 3.089 0.141 1.00 97.25 182 ILE A CA 1
ATOM 1363 C C . ILE A 1 182 ? -4.880 2.380 1.490 1.00 97.25 182 ILE A C 1
ATOM 1365 O O . ILE A 1 182 ? -5.235 2.960 2.518 1.00 97.25 182 ILE A O 1
ATOM 1369 N N . ASN A 1 183 ? -4.469 1.114 1.487 1.00 96.88 183 ASN A N 1
ATOM 1370 C CA . ASN A 1 183 ? -4.275 0.338 2.701 1.00 96.88 183 ASN A CA 1
ATOM 1371 C C . ASN A 1 183 ? -2.911 0.663 3.334 1.00 96.88 183 ASN A C 1
ATOM 1373 O O . ASN A 1 183 ? -1.881 0.117 2.927 1.00 96.88 183 ASN A O 1
ATOM 1377 N N . CYS A 1 184 ? -2.915 1.557 4.321 1.00 94.25 184 CYS A N 1
ATOM 1378 C CA . CYS A 1 184 ? -1.740 1.973 5.093 1.00 94.25 184 CYS A CA 1
ATOM 1379 C C . CYS A 1 184 ? -1.864 1.692 6.608 1.00 94.25 184 CYS A C 1
ATOM 1381 O O . CYS A 1 184 ? -0.909 1.927 7.351 1.00 94.25 184 CYS A O 1
ATOM 1383 N N . ALA A 1 185 ? -3.000 1.169 7.086 1.00 89.94 185 ALA A N 1
ATOM 1384 C CA . ALA A 1 185 ? -3.181 0.870 8.503 1.00 89.94 185 ALA A CA 1
ATOM 1385 C C . ALA A 1 185 ? -2.230 -0.244 8.965 1.00 89.94 185 ALA A C 1
ATOM 1387 O O . ALA A 1 185 ? -2.012 -1.243 8.275 1.00 89.94 185 ALA A O 1
ATOM 1388 N N . ALA A 1 186 ? -1.651 -0.064 10.152 1.00 89.62 186 ALA A N 1
ATOM 1389 C CA . ALA A 1 186 ? -0.812 -1.067 10.785 1.00 89.62 186 ALA A CA 1
ATOM 1390 C C . ALA A 1 186 ? -0.903 -0.983 12.312 1.00 89.62 186 ALA A C 1
ATOM 1392 O O . ALA A 1 186 ? -0.957 0.105 12.890 1.00 89.62 186 ALA A O 1
ATOM 1393 N N . ALA A 1 187 ? -0.874 -2.139 12.969 1.00 87.88 187 ALA A N 1
ATOM 1394 C CA . ALA A 1 187 ? -0.683 -2.238 14.404 1.00 87.88 187 ALA A CA 1
ATOM 1395 C C . ALA A 1 187 ? 0.736 -1.812 14.798 1.00 87.88 187 ALA A C 1
ATOM 1397 O O . ALA A 1 187 ? 1.692 -1.906 14.022 1.00 87.88 187 ALA A O 1
ATOM 1398 N N . ARG A 1 188 ? 0.871 -1.380 16.053 1.00 85.69 188 ARG A N 1
ATOM 1399 C CA . ARG A 1 188 ? 2.168 -1.115 16.672 1.00 85.69 188 ARG A CA 1
ATOM 1400 C C . ARG A 1 188 ? 3.005 -2.396 16.694 1.00 85.69 188 ARG A C 1
ATOM 1402 O O . ARG A 1 188 ? 2.504 -3.451 17.064 1.00 85.69 188 ARG A O 1
ATOM 1409 N N . ILE A 1 189 ? 4.286 -2.277 16.358 1.00 85.25 189 ILE A N 1
ATOM 1410 C CA . ILE A 1 189 ? 5.219 -3.403 16.401 1.00 85.25 189 ILE A CA 1
ATOM 1411 C C . ILE A 1 189 ? 5.503 -3.794 17.858 1.00 85.25 189 ILE A C 1
ATOM 1413 O O . ILE A 1 189 ? 5.800 -2.930 18.686 1.00 85.25 189 ILE A O 1
ATOM 1417 N N . ASN A 1 190 ? 5.431 -5.095 18.151 1.00 87.25 190 ASN A N 1
ATOM 1418 C CA . ASN A 1 190 ? 5.695 -5.645 19.481 1.00 87.25 190 ASN A CA 1
ATOM 1419 C C . ASN A 1 190 ? 7.194 -5.738 19.806 1.00 87.25 190 ASN A C 1
ATOM 1421 O O . ASN A 1 190 ? 7.586 -5.424 20.928 1.00 87.25 190 ASN A O 1
ATOM 1425 N N . GLY A 1 191 ? 8.022 -6.168 18.846 1.00 86.00 191 GLY A N 1
ATOM 1426 C CA . GLY A 1 191 ? 9.478 -6.255 19.016 1.00 86.00 191 GLY A CA 1
ATOM 1427 C C . GLY A 1 191 ? 9.937 -7.324 20.009 1.00 86.00 191 GLY A C 1
ATOM 1428 O O . GLY A 1 191 ? 10.965 -7.148 20.660 1.00 86.00 191 GLY A O 1
ATOM 1429 N N . ARG A 1 192 ? 9.162 -8.402 20.176 1.00 87.56 192 ARG A N 1
ATOM 1430 C CA . ARG A 1 192 ? 9.425 -9.463 21.158 1.00 87.56 192 ARG A CA 1
ATOM 1431 C C . ARG A 1 192 ? 9.916 -10.731 20.484 1.00 87.56 192 ARG A C 1
ATOM 1433 O O . ARG A 1 192 ? 9.496 -11.048 19.373 1.00 87.56 192 ARG A O 1
ATOM 1440 N N . SER A 1 193 ? 10.774 -11.473 21.184 1.00 90.88 193 SER A N 1
ATOM 1441 C CA . SER A 1 193 ? 11.174 -12.815 20.759 1.00 90.88 193 SER A CA 1
ATOM 1442 C C . SER A 1 193 ? 9.939 -13.709 20.580 1.00 90.88 193 SER A C 1
ATOM 1444 O O . SER A 1 193 ? 8.894 -13.459 21.179 1.00 90.88 193 SER A O 1
ATOM 1446 N N . LEU A 1 194 ? 10.056 -14.773 19.782 1.00 91.44 194 LEU A N 1
ATOM 1447 C CA . LEU A 1 194 ? 8.945 -15.707 19.577 1.00 91.44 194 LEU A CA 1
ATOM 1448 C C . LEU A 1 194 ? 8.455 -16.333 20.896 1.00 91.44 194 LEU A C 1
ATOM 1450 O O . LEU A 1 194 ? 7.268 -16.601 21.027 1.00 91.44 194 LEU A O 1
ATOM 1454 N N . LEU A 1 195 ? 9.359 -16.548 21.858 1.00 93.69 195 LEU A N 1
ATOM 1455 C CA . LEU A 1 195 ? 9.039 -17.154 23.153 1.00 93.69 195 LEU A CA 1
ATOM 1456 C C . LEU A 1 195 ? 8.315 -16.180 24.094 1.00 93.69 195 LEU A C 1
ATOM 1458 O O . LEU A 1 195 ? 7.502 -16.609 24.905 1.00 93.69 195 LEU A O 1
ATOM 1462 N N . ASP A 1 196 ? 8.586 -14.880 23.961 1.00 93.75 196 ASP A N 1
ATOM 1463 C CA . ASP A 1 196 ? 8.047 -13.831 24.839 1.00 93.75 196 ASP A CA 1
ATOM 1464 C C . ASP A 1 196 ? 6.847 -13.093 24.230 1.00 93.75 196 ASP A C 1
ATOM 1466 O O . ASP A 1 196 ? 6.305 -12.159 24.839 1.00 93.75 196 ASP A O 1
ATOM 1470 N N . LEU A 1 197 ? 6.466 -13.448 23.000 1.00 93.38 197 LEU A N 1
ATOM 1471 C CA . LEU A 1 197 ? 5.369 -12.826 22.277 1.00 93.38 197 LEU A CA 1
ATOM 1472 C C . LEU A 1 197 ? 4.030 -13.433 22.725 1.00 93.38 197 LEU A C 1
ATOM 1474 O O . LEU A 1 197 ? 3.772 -14.607 22.456 1.00 93.38 197 LEU A O 1
ATOM 1478 N N . PRO A 1 198 ? 3.146 -12.645 23.361 1.00 95.06 198 PRO A N 1
ATOM 1479 C CA . PRO A 1 198 ? 1.825 -13.123 23.742 1.00 95.06 198 PRO A CA 1
ATOM 1480 C C . PRO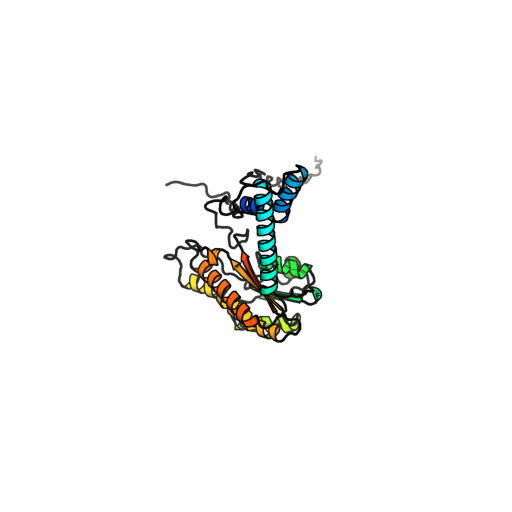 A 1 198 ? 0.970 -13.457 22.514 1.00 95.06 198 PRO A C 1
ATOM 1482 O O . PRO A 1 198 ? 1.025 -12.761 21.495 1.00 95.06 198 PRO A O 1
ATOM 1485 N N . ALA A 1 199 ? 0.152 -14.505 22.615 1.00 95.12 199 ALA A N 1
ATOM 1486 C CA . ALA A 1 199 ? -0.696 -14.957 21.512 1.00 95.12 199 ALA A CA 1
ATOM 1487 C C . ALA A 1 199 ? -1.729 -13.896 21.083 1.00 95.12 199 ALA A C 1
ATOM 1489 O O . ALA A 1 199 ? -1.961 -13.711 19.892 1.00 95.12 199 ALA A O 1
ATOM 1490 N N . ASP A 1 200 ? -2.289 -13.149 22.035 1.00 95.62 200 ASP A N 1
ATOM 1491 C CA . ASP A 1 200 ? -3.223 -12.045 21.791 1.00 95.62 200 ASP A CA 1
ATOM 1492 C C . ASP A 1 200 ? -2.554 -10.876 21.049 1.00 95.62 200 ASP A C 1
ATOM 1494 O O . ASP A 1 200 ? -3.151 -10.273 20.155 1.00 95.62 200 ASP A O 1
ATOM 1498 N N . ALA A 1 201 ? -1.290 -10.582 21.369 1.00 93.75 201 ALA A N 1
ATOM 1499 C CA . ALA A 1 201 ? -0.510 -9.566 20.669 1.00 93.75 201 ALA A CA 1
ATOM 1500 C C . ALA A 1 201 ? -0.223 -9.981 19.217 1.00 93.75 201 ALA A C 1
ATOM 1502 O O . ALA A 1 201 ? -0.356 -9.156 18.309 1.00 93.75 201 ALA A O 1
ATOM 1503 N N . PHE A 1 202 ? 0.111 -11.257 18.993 1.00 95.00 202 PHE A N 1
ATOM 1504 C CA . PHE A 1 202 ? 0.270 -11.818 17.650 1.00 95.00 202 PHE A CA 1
ATOM 1505 C C . PHE A 1 202 ? -1.043 -11.734 16.858 1.00 95.00 202 PHE A C 1
ATOM 1507 O O . PHE A 1 202 ? -1.064 -11.199 15.747 1.00 95.00 202 PHE A O 1
ATOM 1514 N N . GLU A 1 203 ? -2.153 -12.202 17.438 1.00 95.50 203 GLU A N 1
ATOM 1515 C CA . GLU A 1 203 ? -3.472 -12.182 16.799 1.00 95.50 203 GLU A CA 1
ATOM 1516 C C . GLU A 1 203 ? -3.896 -10.757 16.434 1.00 95.50 203 GLU A C 1
ATOM 1518 O O . GLU A 1 203 ? -4.364 -10.515 15.321 1.00 95.50 203 GLU A O 1
ATOM 1523 N N . LYS A 1 204 ? -3.664 -9.791 17.329 1.00 94.62 204 LYS A N 1
ATOM 1524 C CA . LYS A 1 204 ? -3.944 -8.376 17.072 1.00 94.62 204 LYS A CA 1
ATOM 1525 C C . LYS A 1 204 ? -3.160 -7.846 15.873 1.00 94.62 204 LYS A C 1
ATOM 1527 O O . LYS A 1 204 ? -3.750 -7.186 15.017 1.00 94.62 204 LYS A O 1
ATOM 1532 N N . THR A 1 205 ? -1.863 -8.150 15.777 1.00 95.06 205 THR A N 1
ATOM 1533 C CA . THR A 1 205 ? -1.042 -7.750 14.624 1.00 95.06 205 THR A CA 1
ATOM 1534 C C . THR A 1 205 ? -1.596 -8.336 13.327 1.00 95.06 205 THR A C 1
ATOM 1536 O O . THR A 1 205 ? -1.750 -7.604 12.349 1.00 95.06 205 THR A O 1
ATOM 1539 N N . ILE A 1 206 ? -1.961 -9.622 13.311 1.00 96.44 206 ILE A N 1
ATOM 1540 C CA . ILE A 1 206 ? -2.562 -10.262 12.130 1.00 96.44 206 ILE A CA 1
ATOM 1541 C C . ILE A 1 206 ? -3.920 -9.636 11.784 1.00 96.44 206 ILE A C 1
ATOM 1543 O O . ILE A 1 206 ? -4.170 -9.320 10.618 1.00 96.44 206 ILE A O 1
ATOM 1547 N N . ARG A 1 207 ? -4.780 -9.393 12.779 1.00 95.56 207 ARG A N 1
ATOM 1548 C CA . ARG A 1 207 ? -6.088 -8.754 12.578 1.00 95.56 207 ARG A CA 1
ATOM 1549 C C . ARG A 1 207 ? -5.958 -7.387 11.920 1.00 95.56 207 ARG A C 1
ATOM 1551 O O . ARG A 1 207 ? -6.615 -7.134 10.915 1.00 95.56 207 ARG A O 1
ATOM 1558 N N . THR A 1 208 ? -5.103 -6.523 12.454 1.00 94.00 208 THR A N 1
ATOM 1559 C CA . THR A 1 208 ? -4.971 -5.147 11.962 1.00 94.00 208 THR A CA 1
ATOM 1560 C C . THR A 1 208 ? -4.180 -5.056 10.659 1.00 94.00 208 THR A C 1
ATOM 1562 O O . THR A 1 208 ? -4.539 -4.264 9.799 1.00 94.00 208 THR A O 1
ATOM 1565 N N . ASN A 1 209 ? -3.110 -5.834 10.479 1.00 94.56 209 ASN A N 1
ATOM 1566 C CA . ASN A 1 209 ? -2.244 -5.681 9.302 1.00 94.56 209 ASN A CA 1
ATOM 1567 C C . ASN A 1 209 ? -2.716 -6.491 8.091 1.00 94.56 209 ASN A C 1
ATOM 1569 O O . ASN A 1 209 ? -2.446 -6.090 6.959 1.00 94.56 209 ASN A O 1
ATOM 1573 N N . LEU A 1 210 ? -3.354 -7.645 8.320 1.00 95.69 210 LEU A N 1
ATOM 1574 C CA . LEU A 1 210 ? -3.723 -8.588 7.264 1.00 95.69 210 LEU A CA 1
ATOM 1575 C C . LEU A 1 210 ? -5.240 -8.697 7.090 1.00 95.69 210 LEU A C 1
ATOM 1577 O O . LEU A 1 210 ? -5.738 -8.430 5.998 1.00 95.69 210 LEU A O 1
ATOM 1581 N N . LEU A 1 211 ? -5.986 -9.049 8.144 1.00 95.69 211 LEU A N 1
ATOM 1582 C CA . LEU A 1 211 ? -7.440 -9.235 8.013 1.00 95.69 211 LEU A CA 1
ATOM 1583 C C . LEU A 1 211 ? -8.163 -7.928 7.678 1.00 95.69 211 LEU A C 1
ATOM 1585 O O . LEU A 1 211 ? -9.068 -7.936 6.849 1.00 95.69 211 LEU A O 1
ATOM 1589 N N . ALA A 1 212 ? -7.724 -6.801 8.240 1.00 95.88 212 ALA A N 1
ATOM 1590 C CA . ALA A 1 212 ? -8.265 -5.493 7.881 1.00 95.88 212 ALA A CA 1
ATOM 1591 C C . ALA A 1 212 ? -8.110 -5.186 6.383 1.00 95.88 212 ALA A C 1
ATOM 1593 O O . ALA A 1 212 ? -9.041 -4.693 5.755 1.00 95.88 212 ALA A O 1
ATOM 1594 N N . ALA A 1 213 ? -6.963 -5.528 5.786 1.00 96.00 213 ALA A N 1
ATOM 1595 C CA . ALA A 1 213 ? -6.731 -5.338 4.356 1.00 96.00 213 ALA A CA 1
ATOM 1596 C C . ALA A 1 213 ? -7.668 -6.208 3.509 1.00 96.00 213 ALA A C 1
ATOM 1598 O O . ALA A 1 213 ? -8.222 -5.752 2.511 1.00 96.00 213 ALA A O 1
ATOM 1599 N N . PHE A 1 214 ? -7.874 -7.457 3.931 1.00 96.19 214 PHE A N 1
ATOM 1600 C CA . PHE A 1 214 ? -8.833 -8.358 3.304 1.00 96.19 214 PHE A CA 1
ATOM 1601 C C . PHE A 1 214 ? -10.263 -7.800 3.367 1.00 96.19 214 PHE A C 1
ATOM 1603 O O . PHE A 1 214 ? -10.931 -7.729 2.335 1.00 96.19 214 PHE A O 1
ATOM 1610 N N . HIS A 1 215 ? -10.714 -7.341 4.539 1.00 95.94 215 HIS A N 1
ATOM 1611 C CA . HIS A 1 215 ? -12.028 -6.711 4.688 1.00 95.94 215 HIS A CA 1
ATOM 1612 C C . HIS A 1 215 ? -12.153 -5.459 3.820 1.00 95.94 215 HIS A C 1
ATOM 1614 O O . HIS A 1 215 ? -13.134 -5.323 3.095 1.00 95.94 215 HIS A O 1
ATOM 1620 N N . LEU A 1 216 ? -11.142 -4.589 3.823 1.00 96.56 216 LEU A N 1
ATOM 1621 C CA . LEU A 1 216 ? -11.110 -3.377 3.008 1.00 96.56 216 LEU A CA 1
ATOM 1622 C C . LEU A 1 216 ? -11.337 -3.680 1.529 1.00 96.56 216 LEU A C 1
ATOM 1624 O O . LEU A 1 216 ? -12.212 -3.080 0.905 1.00 96.56 216 LEU A O 1
ATOM 1628 N N . TYR A 1 217 ? -10.608 -4.646 0.972 1.00 95.56 217 TYR A N 1
ATOM 1629 C CA . TYR A 1 217 ? -10.805 -5.003 -0.427 1.00 95.56 217 TYR A CA 1
ATOM 1630 C C . TYR A 1 217 ? -12.168 -5.642 -0.675 1.00 95.56 217 TYR A C 1
ATOM 1632 O O . TYR A 1 217 ? -12.833 -5.238 -1.620 1.00 95.56 217 TYR A O 1
ATOM 1640 N N . GLN A 1 218 ? -12.657 -6.539 0.184 1.00 94.94 218 GLN A N 1
ATOM 1641 C CA . GLN A 1 218 ? -14.008 -7.091 0.010 1.00 94.94 218 GLN A CA 1
ATOM 1642 C C . GLN A 1 218 ? -15.108 -6.018 0.021 1.00 94.94 218 GLN A C 1
ATOM 1644 O O . GLN A 1 218 ? -16.072 -6.121 -0.735 1.00 94.94 218 GLN A O 1
ATOM 1649 N N . VAL A 1 219 ? -14.965 -4.997 0.866 1.00 96.00 219 VAL A N 1
ATOM 1650 C CA . VAL A 1 219 ? -15.968 -3.946 1.068 1.00 96.00 219 VAL A CA 1
ATOM 1651 C C . VAL A 1 219 ? -15.993 -2.958 -0.102 1.00 96.00 219 VAL A C 1
ATOM 1653 O O . VAL A 1 219 ? -17.069 -2.628 -0.612 1.00 96.00 219 VAL A O 1
ATOM 1656 N N . PHE A 1 220 ? -14.826 -2.499 -0.557 1.00 95.25 220 PHE A N 1
ATOM 1657 C CA . PHE A 1 220 ? -14.730 -1.405 -1.529 1.00 95.25 220 PHE A CA 1
ATOM 1658 C C . PHE A 1 220 ? -14.504 -1.858 -2.982 1.00 95.25 220 PHE A C 1
ATOM 1660 O O . PHE A 1 220 ? -14.939 -1.167 -3.906 1.00 95.2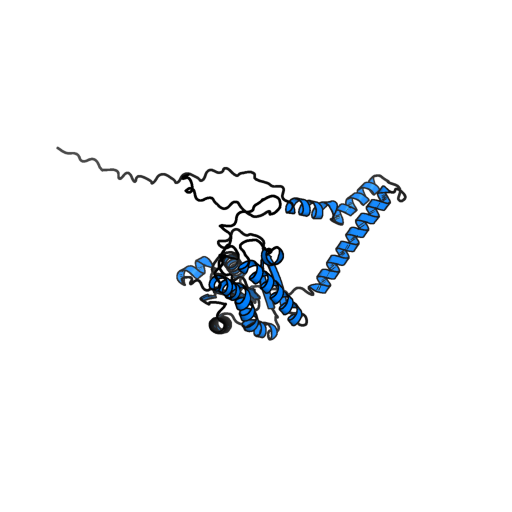5 220 PHE A O 1
ATOM 1667 N N . LEU A 1 221 ? -13.880 -3.020 -3.219 1.00 93.81 221 LEU A N 1
ATOM 1668 C CA . LEU A 1 221 ? -13.577 -3.507 -4.572 1.00 93.81 221 LEU A CA 1
ATOM 1669 C C . LEU A 1 221 ? -14.816 -3.674 -5.474 1.00 93.81 221 LEU A C 1
ATOM 1671 O O . LEU A 1 221 ? -14.720 -3.305 -6.645 1.00 93.81 221 LEU A O 1
ATOM 1675 N N . PRO A 1 222 ? -15.987 -4.146 -4.990 1.00 93.50 222 PRO A N 1
ATOM 1676 C CA . PRO A 1 222 ? -17.179 -4.247 -5.834 1.00 93.50 222 PRO A CA 1
ATOM 1677 C C . PRO A 1 222 ? -17.609 -2.905 -6.444 1.00 93.50 222 PRO A C 1
ATOM 1679 O O . PRO A 1 222 ? -18.038 -2.865 -7.596 1.00 93.50 222 PRO A O 1
ATOM 1682 N N . GLY A 1 223 ? -17.449 -1.802 -5.700 1.00 91.31 223 GLY A N 1
ATOM 1683 C CA . GLY A 1 223 ? -17.751 -0.455 -6.190 1.00 91.31 223 GLY A CA 1
ATOM 1684 C C . GLY A 1 223 ? -16.813 -0.026 -7.318 1.00 91.31 223 GLY A C 1
ATOM 1685 O O . GLY A 1 223 ? -17.271 0.478 -8.339 1.00 91.31 223 GLY A O 1
ATOM 1686 N N . ILE A 1 224 ? -15.515 -0.315 -7.177 1.00 92.81 224 ILE A N 1
ATOM 1687 C CA . ILE A 1 224 ? -14.508 -0.037 -8.211 1.00 92.81 224 ILE A CA 1
ATOM 1688 C C . ILE A 1 224 ? -14.752 -0.875 -9.469 1.00 92.81 224 ILE A C 1
ATOM 1690 O O . ILE A 1 224 ? -14.667 -0.354 -10.577 1.00 92.81 224 ILE A O 1
ATOM 1694 N N . ILE A 1 225 ? -15.079 -2.164 -9.320 1.00 91.94 225 ILE A N 1
ATOM 1695 C CA . ILE A 1 225 ? -15.366 -3.051 -10.458 1.00 91.94 225 ILE A CA 1
ATOM 1696 C C . ILE A 1 225 ? -16.611 -2.589 -11.224 1.00 91.94 225 ILE A C 1
ATOM 1698 O O . ILE A 1 225 ? -16.637 -2.671 -12.451 1.00 91.94 225 ILE A O 1
ATOM 1702 N N . GLY A 1 226 ? -17.634 -2.097 -10.519 1.00 87.81 226 GLY A N 1
ATOM 1703 C CA . GLY A 1 226 ? -18.848 -1.562 -11.136 1.00 87.81 226 GLY A CA 1
ATOM 1704 C C . GLY A 1 226 ? -18.670 -0.189 -11.797 1.00 87.81 226 GLY A C 1
ATOM 1705 O O . GLY A 1 226 ? -19.487 0.197 -12.636 1.00 87.81 226 GLY A O 1
ATOM 1706 N N . ALA A 1 227 ? -17.618 0.554 -11.447 1.00 85.94 227 ALA A N 1
ATOM 1707 C CA . ALA A 1 227 ? -17.369 1.893 -11.961 1.00 85.94 227 ALA A CA 1
ATOM 1708 C C . ALA A 1 227 ? -16.671 1.864 -13.332 1.00 85.94 227 ALA A C 1
ATOM 1710 O O . ALA A 1 227 ? -15.646 1.215 -13.532 1.00 85.94 227 ALA A O 1
ATOM 1711 N N . LYS A 1 228 ? -17.178 2.654 -14.288 1.00 81.50 228 LYS A N 1
ATOM 1712 C CA . LYS A 1 228 ? -16.565 2.784 -15.627 1.00 81.50 228 LYS A CA 1
ATOM 1713 C C . LYS A 1 228 ? -15.184 3.450 -15.600 1.00 81.50 228 LYS A C 1
ATOM 1715 O O . LYS A 1 228 ? -14.382 3.212 -16.496 1.00 81.50 228 LYS A O 1
ATOM 1720 N N . SER A 1 229 ? -14.922 4.285 -14.596 1.00 83.25 229 SER A N 1
ATOM 1721 C CA . SER A 1 229 ? -13.644 4.978 -14.383 1.00 83.25 229 SER A CA 1
ATOM 1722 C C . SER A 1 229 ? -12.532 4.060 -13.855 1.00 83.25 229 SER A C 1
ATOM 1724 O O . SER A 1 229 ? -11.367 4.473 -13.814 1.00 83.25 229 SER A O 1
ATOM 1726 N N . GLY A 1 230 ? -12.875 2.824 -13.467 1.00 87.75 230 GLY A N 1
ATOM 1727 C CA . GLY A 1 230 ? -11.961 1.889 -12.825 1.00 87.75 230 GLY A CA 1
ATOM 1728 C C . GLY A 1 230 ? -11.475 2.402 -11.473 1.00 87.75 230 GLY A C 1
ATOM 1729 O O . GLY A 1 230 ? -12.192 3.105 -10.762 1.00 87.75 230 GLY A O 1
ATOM 1730 N N . GLY A 1 231 ? -10.242 2.054 -11.112 1.00 93.25 231 GLY A N 1
ATOM 1731 C CA . GLY A 1 231 ? -9.668 2.502 -9.849 1.00 93.25 231 GLY A CA 1
ATOM 1732 C C . GLY A 1 231 ? -8.244 2.029 -9.606 1.00 93.25 231 GLY A C 1
ATOM 1733 O O . GLY A 1 231 ? -7.656 1.320 -10.421 1.00 93.25 231 GLY A O 1
ATOM 1734 N N . THR A 1 232 ? -7.688 2.429 -8.470 1.00 94.94 232 THR A N 1
ATOM 1735 C CA . THR A 1 232 ? -6.323 2.109 -8.059 1.00 94.94 232 THR A CA 1
ATOM 1736 C C . THR A 1 232 ? -6.319 1.531 -6.644 1.00 94.94 232 THR A C 1
ATOM 1738 O O . THR A 1 232 ? -6.724 2.196 -5.694 1.00 94.94 232 THR A O 1
ATOM 1741 N N . LEU A 1 233 ? -5.821 0.305 -6.487 1.00 95.56 233 LEU A N 1
ATOM 1742 C CA . LEU A 1 233 ? -5.631 -0.352 -5.192 1.00 95.56 233 LEU A CA 1
ATOM 1743 C C . LEU A 1 233 ? -4.170 -0.226 -4.759 1.00 95.56 233 LEU A C 1
ATOM 1745 O O . LEU A 1 233 ? -3.284 -0.793 -5.393 1.00 95.56 233 LEU A O 1
ATOM 1749 N N . VAL A 1 234 ? -3.901 0.468 -3.662 1.00 96.50 234 VAL A N 1
ATOM 1750 C CA . VAL A 1 234 ? -2.553 0.655 -3.122 1.00 96.50 234 VAL A CA 1
ATOM 1751 C C . VAL A 1 234 ? -2.424 -0.086 -1.798 1.00 96.50 234 VAL A C 1
ATOM 1753 O O . VAL A 1 234 ? -3.177 0.153 -0.859 1.00 96.50 234 VAL A O 1
ATOM 1756 N N . THR A 1 235 ? -1.439 -0.977 -1.699 1.00 96.88 235 THR A N 1
ATOM 1757 C CA . THR A 1 235 ? -1.103 -1.686 -0.457 1.00 96.88 235 THR A CA 1
ATOM 1758 C C . THR A 1 235 ? 0.271 -1.286 0.034 1.00 96.88 235 THR A C 1
ATOM 1760 O O . THR A 1 235 ? 1.263 -1.505 -0.659 1.00 96.88 235 THR A O 1
ATOM 1763 N N . VAL A 1 236 ? 0.342 -0.770 1.261 1.00 94.94 236 VAL A N 1
ATOM 1764 C CA . VAL A 1 236 ? 1.612 -0.486 1.934 1.00 94.94 236 VAL A CA 1
ATOM 1765 C C . VAL A 1 236 ? 2.047 -1.711 2.745 1.00 94.94 236 VAL A C 1
ATOM 1767 O O . VAL A 1 236 ? 1.594 -1.970 3.868 1.00 94.94 236 VAL A O 1
ATOM 1770 N N . SER A 1 237 ? 2.953 -2.486 2.156 1.00 92.75 237 SER A N 1
ATOM 1771 C CA . SER A 1 237 ? 3.635 -3.608 2.799 1.00 92.75 237 SER A CA 1
ATOM 1772 C C . SER A 1 237 ? 5.019 -3.184 3.316 1.00 92.75 237 SER A C 1
ATOM 1774 O O . SER A 1 237 ? 5.279 -2.000 3.505 1.00 92.75 237 SER A O 1
ATOM 1776 N N . SER A 1 238 ? 5.911 -4.129 3.608 1.00 89.69 238 SER A N 1
ATOM 1777 C CA . SER A 1 238 ? 7.263 -3.855 4.102 1.00 89.69 238 SER A CA 1
ATOM 1778 C C . SER A 1 238 ? 8.269 -4.862 3.557 1.00 89.69 238 SER A C 1
ATOM 1780 O O . SER A 1 238 ? 7.947 -6.041 3.412 1.00 89.69 238 SER A O 1
ATOM 1782 N N . VAL A 1 239 ? 9.515 -4.420 3.365 1.00 87.25 239 VAL A N 1
ATOM 1783 C CA . VAL A 1 239 ? 10.659 -5.298 3.044 1.00 87.25 239 VAL A CA 1
ATOM 1784 C C . VAL A 1 239 ? 10.877 -6.395 4.093 1.00 87.25 239 VAL A C 1
ATOM 1786 O O . VAL A 1 239 ? 11.372 -7.476 3.780 1.00 87.25 239 VAL A O 1
ATOM 1789 N N . LEU A 1 240 ? 10.451 -6.159 5.340 1.00 85.31 240 LEU A N 1
ATOM 1790 C CA . LEU A 1 240 ? 10.517 -7.150 6.416 1.00 85.31 240 LEU A CA 1
ATOM 1791 C C . LEU A 1 240 ? 9.575 -8.339 6.194 1.00 85.31 240 LEU A C 1
ATOM 1793 O O . LEU A 1 240 ? 9.802 -9.391 6.784 1.00 85.31 240 LEU A O 1
ATOM 1797 N N . GLY A 1 241 ? 8.573 -8.209 5.320 1.00 81.88 241 GLY A N 1
ATOM 1798 C CA . GLY A 1 241 ? 7.772 -9.344 4.860 1.00 81.88 241 GLY A CA 1
ATOM 1799 C C . GLY A 1 241 ? 8.552 -10.313 3.962 1.00 81.88 241 GLY A C 1
ATOM 1800 O O . GLY A 1 241 ? 8.134 -11.453 3.805 1.00 81.88 241 GLY A O 1
ATOM 1801 N N . GLN A 1 242 ? 9.683 -9.889 3.389 1.00 84.94 242 GLN A N 1
ATOM 1802 C CA . GLN A 1 242 ? 10.537 -10.740 2.553 1.00 84.94 242 GLN A CA 1
ATOM 1803 C C . GLN A 1 242 ? 11.787 -11.209 3.293 1.00 84.94 242 GLN A C 1
ATOM 1805 O O . GLN A 1 242 ? 12.145 -12.379 3.222 1.00 84.94 242 GLN A O 1
ATOM 1810 N N . LEU A 1 243 ? 12.451 -10.297 4.007 1.00 81.00 243 LEU A N 1
ATOM 1811 C CA . LEU A 1 243 ? 13.727 -10.594 4.655 1.00 81.00 243 LEU A CA 1
ATOM 1812 C C . LEU A 1 243 ? 13.554 -11.292 6.006 1.00 81.00 243 LEU A C 1
ATOM 1814 O O . LEU A 1 243 ? 14.387 -12.120 6.355 1.00 81.00 243 LEU A O 1
ATOM 1818 N N . SER A 1 244 ? 12.452 -11.015 6.718 1.00 83.38 244 SER A N 1
ATOM 1819 C CA . SER A 1 244 ? 12.209 -11.428 8.108 1.00 83.38 244 SER A CA 1
ATOM 1820 C C . SER A 1 244 ? 13.319 -10.990 9.081 1.00 83.38 244 SER A C 1
ATOM 1822 O O . SER A 1 244 ? 14.493 -10.878 8.746 1.00 83.38 244 SER A O 1
ATOM 1824 N N . ALA A 1 245 ? 12.965 -10.706 10.332 1.00 80.69 245 ALA A N 1
ATOM 1825 C CA . ALA A 1 245 ? 13.955 -10.363 11.351 1.00 80.69 245 ALA A CA 1
ATOM 1826 C C . ALA A 1 245 ? 13.573 -10.964 12.701 1.00 80.69 245 ALA A C 1
ATOM 1828 O O . ALA A 1 245 ? 12.390 -11.152 13.004 1.00 80.69 245 ALA A O 1
ATOM 1829 N N . ALA A 1 246 ? 14.585 -11.257 13.519 1.00 84.62 246 ALA A N 1
ATOM 1830 C CA . ALA A 1 246 ? 14.373 -11.708 14.886 1.00 84.62 246 ALA A CA 1
ATOM 1831 C C . ALA A 1 246 ? 13.564 -10.660 15.668 1.00 84.62 246 ALA A C 1
ATOM 1833 O O . ALA A 1 246 ? 13.798 -9.460 15.544 1.00 84.62 246 ALA A O 1
ATOM 1834 N N . GLY A 1 247 ? 12.597 -11.121 16.461 1.00 86.31 247 GLY A N 1
ATOM 1835 C CA . GLY A 1 247 ? 11.733 -10.248 17.258 1.00 86.31 247 GLY A CA 1
ATOM 1836 C C . GLY A 1 247 ? 10.511 -9.673 16.525 1.00 86.31 247 GLY A C 1
ATOM 1837 O O . GLY A 1 247 ? 9.749 -8.916 17.121 1.00 86.31 247 GLY A O 1
ATOM 1838 N N . LEU A 1 248 ? 10.327 -10.006 15.241 1.00 90.00 248 LEU A N 1
ATOM 1839 C CA . LEU A 1 248 ? 9.265 -9.469 14.379 1.00 90.00 248 LEU A CA 1
ATOM 1840 C C . LEU A 1 248 ? 8.427 -10.574 13.722 1.00 90.00 248 LEU A C 1
ATOM 1842 O O . LEU A 1 248 ? 7.983 -10.410 12.587 1.00 90.00 248 LEU A O 1
ATOM 1846 N N . SER A 1 249 ? 8.238 -11.715 14.389 1.00 91.19 249 SER A N 1
ATOM 1847 C CA . SER A 1 249 ? 7.528 -12.866 13.811 1.00 91.19 249 SER A CA 1
ATOM 1848 C C . SER A 1 249 ? 6.090 -12.530 13.400 1.00 91.19 249 SER A C 1
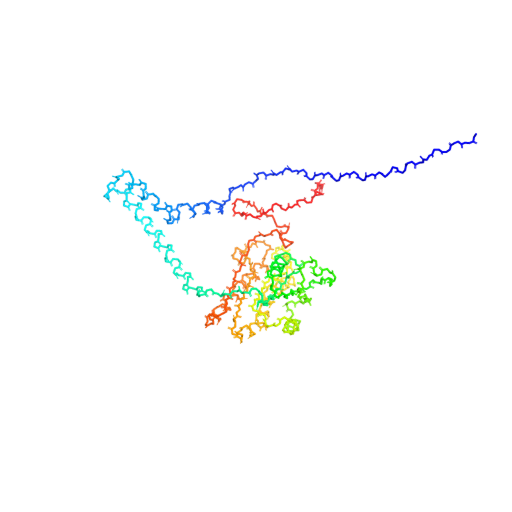ATOM 1850 O O . SER A 1 249 ? 5.672 -12.892 12.304 1.00 91.19 249 SER A O 1
ATOM 1852 N N . ASP A 1 250 ? 5.357 -11.787 14.228 1.00 93.25 250 ASP A N 1
ATOM 1853 C CA . ASP A 1 250 ? 4.007 -11.297 13.937 1.00 93.25 250 ASP A CA 1
ATOM 1854 C C . ASP A 1 250 ? 3.982 -10.290 12.782 1.00 93.25 250 ASP A C 1
ATOM 1856 O O . ASP A 1 250 ? 3.195 -10.419 11.841 1.00 93.25 250 ASP A O 1
ATOM 1860 N N . TYR A 1 251 ? 4.871 -9.297 12.821 1.00 91.75 251 TYR A N 1
ATOM 1861 C CA . TYR A 1 251 ? 4.927 -8.245 11.817 1.00 91.75 251 TYR A CA 1
ATOM 1862 C C . TYR A 1 251 ? 5.350 -8.796 10.451 1.00 91.75 251 TYR A C 1
ATOM 1864 O O . TYR A 1 251 ? 4.661 -8.547 9.459 1.00 91.75 251 TYR A O 1
ATOM 1872 N N . ALA A 1 252 ? 6.430 -9.580 10.399 1.00 91.81 252 ALA A N 1
ATOM 1873 C CA . ALA A 1 252 ? 6.931 -10.197 9.174 1.00 91.81 252 ALA A CA 1
ATOM 1874 C C . ALA A 1 252 ? 5.886 -11.140 8.564 1.00 91.81 252 ALA A C 1
ATOM 1876 O O . ALA A 1 252 ? 5.581 -11.000 7.380 1.00 91.81 252 ALA A O 1
ATOM 1877 N N . ALA A 1 253 ? 5.257 -12.009 9.369 1.00 94.06 253 ALA A N 1
ATOM 1878 C CA . ALA A 1 253 ? 4.176 -12.875 8.898 1.00 94.06 253 ALA A CA 1
ATOM 1879 C C . ALA A 1 253 ? 3.000 -12.061 8.338 1.00 94.06 253 ALA A C 1
ATOM 1881 O O . ALA A 1 253 ? 2.507 -12.351 7.247 1.00 94.06 253 ALA A O 1
ATOM 1882 N N . SER A 1 254 ? 2.592 -10.993 9.034 1.00 95.31 254 SER A N 1
ATOM 1883 C CA . SER A 1 254 ? 1.495 -10.136 8.578 1.00 95.31 254 SER A CA 1
ATOM 1884 C C . SER A 1 254 ? 1.794 -9.444 7.244 1.00 95.31 254 SER A C 1
ATOM 1886 O O . SER A 1 254 ? 0.929 -9.395 6.373 1.00 95.31 254 SER A O 1
ATOM 1888 N N . LYS A 1 255 ? 3.022 -8.939 7.049 1.00 94.62 255 LYS A N 1
ATOM 1889 C CA . LYS A 1 255 ? 3.426 -8.223 5.830 1.00 94.62 255 LYS A CA 1
ATOM 1890 C C . LYS A 1 255 ? 3.713 -9.172 4.667 1.00 94.62 255 LYS A C 1
ATOM 1892 O O . LYS A 1 255 ? 3.355 -8.850 3.538 1.00 94.62 255 LYS A O 1
ATOM 1897 N N . ALA A 1 256 ? 4.253 -10.359 4.937 1.00 94.81 256 ALA A N 1
ATOM 1898 C CA . ALA A 1 256 ? 4.373 -11.428 3.947 1.00 94.81 256 ALA A CA 1
ATOM 1899 C C . ALA A 1 256 ? 2.991 -11.862 3.435 1.00 94.81 256 ALA A C 1
ATOM 1901 O O . ALA A 1 256 ? 2.753 -11.885 2.226 1.00 94.81 256 ALA A O 1
ATOM 1902 N N . GLY A 1 257 ? 2.057 -12.126 4.358 1.00 96.12 257 GLY A N 1
ATOM 1903 C CA . GLY A 1 257 ? 0.669 -12.454 4.033 1.00 96.12 257 GLY A CA 1
ATOM 1904 C C . GLY A 1 257 ? -0.034 -11.329 3.275 1.00 96.12 257 GLY A C 1
ATOM 1905 O O . GLY A 1 257 ? -0.753 -11.595 2.317 1.00 96.12 257 GLY A O 1
ATOM 1906 N N . LEU A 1 258 ? 0.229 -10.070 3.635 1.00 96.44 258 LEU A N 1
ATOM 1907 C CA . LEU A 1 258 ? -0.337 -8.906 2.956 1.00 96.44 258 LEU A CA 1
ATOM 1908 C C . LEU A 1 258 ? 0.179 -8.767 1.515 1.00 96.44 258 LEU A C 1
ATOM 1910 O O . LEU A 1 258 ? -0.614 -8.533 0.603 1.00 96.44 258 LEU A O 1
ATOM 1914 N N . SER A 1 259 ? 1.485 -8.948 1.290 1.00 96.06 259 SER A N 1
ATOM 1915 C CA . SER A 1 259 ? 2.065 -8.960 -0.061 1.00 96.06 259 SER A CA 1
ATOM 1916 C C . SER A 1 259 ? 1.517 -10.123 -0.897 1.00 96.06 259 SER A C 1
ATOM 1918 O O . SER A 1 259 ? 1.250 -9.947 -2.085 1.00 96.06 259 SER A O 1
ATOM 1920 N N . ALA A 1 260 ? 1.320 -11.303 -0.297 1.00 96.69 260 ALA A N 1
ATOM 1921 C CA . ALA A 1 260 ? 0.705 -12.444 -0.974 1.00 96.69 260 ALA A CA 1
ATOM 1922 C C . ALA A 1 260 ? -0.761 -12.165 -1.344 1.00 96.69 260 ALA A C 1
ATOM 1924 O O . ALA A 1 260 ? -1.135 -12.343 -2.500 1.00 96.69 260 ALA A O 1
ATOM 1925 N N . LEU A 1 261 ? -1.557 -11.645 -0.403 1.00 96.62 261 LEU A N 1
ATOM 1926 C CA . LEU A 1 261 ? -2.947 -11.246 -0.630 1.00 96.62 261 LEU A CA 1
ATOM 1927 C C . LEU A 1 261 ? -3.062 -10.246 -1.787 1.00 96.62 261 LEU A C 1
ATOM 1929 O O . LEU A 1 261 ? -3.895 -10.427 -2.669 1.00 96.62 261 LEU A O 1
ATOM 1933 N N . HIS A 1 262 ? -2.202 -9.225 -1.815 1.00 96.38 262 HIS A N 1
ATOM 1934 C CA . HIS A 1 262 ? -2.199 -8.232 -2.889 1.00 96.38 262 HIS A CA 1
ATOM 1935 C C . HIS A 1 262 ? -1.956 -8.861 -4.264 1.00 96.38 262 HIS A C 1
ATOM 1937 O O . HIS A 1 262 ? -2.698 -8.585 -5.202 1.00 96.38 262 HIS A O 1
ATOM 1943 N N . ARG A 1 263 ? -0.941 -9.726 -4.381 1.00 94.88 263 ARG A N 1
ATOM 1944 C CA . ARG A 1 263 ? -0.606 -10.406 -5.644 1.00 94.88 263 ARG A CA 1
ATOM 1945 C C . ARG A 1 263 ? -1.734 -11.324 -6.113 1.00 94.88 263 ARG A C 1
ATOM 1947 O O . ARG A 1 263 ? -1.979 -11.418 -7.312 1.00 94.88 263 ARG A O 1
ATOM 1954 N N . THR A 1 264 ? -2.431 -11.978 -5.183 1.00 95.81 264 THR A N 1
ATOM 1955 C CA . THR A 1 264 ? -3.613 -12.787 -5.507 1.00 95.81 264 THR A CA 1
ATOM 1956 C C . THR A 1 264 ? -4.742 -11.916 -6.054 1.00 95.81 264 THR A C 1
ATOM 1958 O O . THR A 1 264 ? -5.255 -12.210 -7.128 1.00 95.81 264 THR A O 1
ATOM 1961 N N . ILE A 1 265 ? -5.069 -10.804 -5.387 1.00 94.31 265 ILE A N 1
ATOM 1962 C CA . ILE A 1 265 ? -6.107 -9.867 -5.853 1.00 94.31 265 ILE A CA 1
ATOM 1963 C C . ILE A 1 265 ? -5.745 -9.290 -7.226 1.00 94.31 265 ILE A C 1
ATOM 1965 O O . ILE A 1 265 ? -6.588 -9.229 -8.114 1.00 94.31 265 ILE A O 1
ATOM 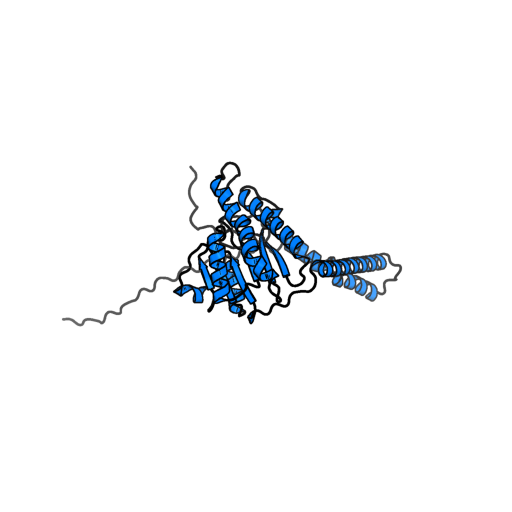1969 N N . GLU A 1 266 ? -4.485 -8.904 -7.429 1.00 92.88 266 GLU A N 1
ATOM 1970 C CA . GLU A 1 266 ? -3.985 -8.437 -8.724 1.00 92.88 266 GLU A CA 1
ATOM 1971 C C . GLU A 1 266 ? -4.197 -9.483 -9.829 1.00 92.88 266 GLU A C 1
ATOM 1973 O O . GLU A 1 266 ? -4.633 -9.144 -10.929 1.00 92.88 266 GLU A O 1
ATOM 1978 N N . ALA A 1 267 ? -3.914 -10.759 -9.549 1.00 91.88 267 ALA A N 1
ATOM 1979 C CA . ALA A 1 267 ? -4.136 -11.841 -10.502 1.00 91.88 267 ALA A CA 1
ATOM 1980 C C . ALA A 1 267 ? -5.629 -12.042 -10.816 1.00 91.88 267 ALA A C 1
ATOM 1982 O O . ALA A 1 267 ? -5.974 -12.249 -11.980 1.00 91.88 267 ALA A O 1
ATOM 1983 N N . GLU A 1 268 ? -6.505 -11.931 -9.814 1.00 92.12 268 GLU A N 1
ATOM 1984 C CA . GLU A 1 268 ? -7.962 -12.044 -9.976 1.00 92.12 268 GLU A CA 1
ATOM 1985 C C . GLU A 1 268 ? -8.545 -10.913 -10.835 1.00 92.12 268 GLU A C 1
ATOM 1987 O O . GLU A 1 268 ? -9.395 -11.159 -11.691 1.00 92.12 268 GLU A O 1
ATOM 1992 N N . ILE A 1 269 ? -8.070 -9.675 -10.654 1.00 90.38 269 ILE A N 1
ATOM 1993 C CA . ILE A 1 269 ? -8.611 -8.501 -11.359 1.00 90.38 269 ILE A CA 1
ATOM 1994 C C . ILE A 1 269 ? -7.874 -8.157 -12.655 1.00 90.38 269 ILE A C 1
ATOM 1996 O O . ILE A 1 269 ? -8.279 -7.228 -13.352 1.00 90.38 269 ILE A O 1
ATOM 2000 N N . ARG A 1 270 ? -6.834 -8.914 -13.028 1.00 85.19 270 ARG A N 1
ATOM 2001 C CA . ARG A 1 270 ? -6.021 -8.689 -14.239 1.00 85.19 270 ARG A CA 1
ATOM 2002 C C . ARG A 1 270 ? -6.843 -8.608 -15.529 1.00 85.19 270 ARG A C 1
ATOM 2004 O O . ARG A 1 270 ? -6.428 -7.952 -16.480 1.00 85.19 270 ARG A O 1
ATOM 2011 N N . GLY A 1 271 ? -8.009 -9.256 -15.566 1.00 82.81 271 GLY A N 1
ATOM 2012 C CA . GLY A 1 271 ? -8.943 -9.176 -16.692 1.00 82.81 271 GLY A CA 1
ATOM 2013 C C . GLY A 1 271 ? -9.588 -7.798 -16.891 1.00 82.81 271 GLY A C 1
ATOM 2014 O O . GLY A 1 271 ? -10.179 -7.558 -17.941 1.00 82.81 271 GLY A O 1
ATOM 2015 N N . ASN A 1 272 ? -9.480 -6.888 -15.917 1.00 84.75 272 ASN A N 1
ATOM 2016 C CA . ASN A 1 272 ? -10.068 -5.557 -15.969 1.00 84.75 272 ASN A CA 1
ATOM 2017 C C . ASN A 1 272 ? -8.984 -4.479 -16.203 1.00 84.75 272 ASN A C 1
ATOM 2019 O O . ASN A 1 272 ? -8.275 -4.106 -15.268 1.00 84.75 272 ASN A O 1
ATOM 2023 N N . PRO A 1 273 ? -8.845 -3.934 -17.428 1.00 81.88 273 PRO A N 1
ATOM 2024 C CA . PRO A 1 273 ? -7.735 -3.045 -17.775 1.00 81.88 273 PRO A CA 1
ATOM 2025 C C . PRO A 1 273 ? -7.806 -1.665 -17.105 1.00 81.88 273 PRO A C 1
ATOM 2027 O O . PRO A 1 273 ? -6.791 -0.963 -17.070 1.00 81.88 273 PRO A O 1
ATOM 2030 N N . VAL A 1 274 ? -8.977 -1.268 -16.589 1.00 87.94 274 VAL A N 1
ATOM 2031 C CA . VAL A 1 274 ? -9.177 0.043 -15.948 1.00 87.94 274 VAL A CA 1
ATOM 2032 C C . VAL A 1 274 ? -8.851 0.039 -14.453 1.00 87.94 274 VAL A C 1
ATOM 2034 O O . VAL A 1 274 ? -8.741 1.110 -13.857 1.00 87.94 274 VAL A O 1
ATOM 2037 N N . ILE A 1 275 ? -8.657 -1.136 -13.843 1.00 91.69 275 ILE A N 1
ATOM 2038 C CA . ILE A 1 275 ? -8.252 -1.252 -12.440 1.00 91.69 275 ILE A CA 1
ATOM 2039 C C . ILE A 1 275 ? -6.750 -1.503 -12.373 1.00 91.69 275 ILE A C 1
ATOM 2041 O O . ILE A 1 275 ? -6.219 -2.384 -13.046 1.00 91.69 275 ILE A O 1
ATOM 2045 N N . LYS A 1 276 ? -6.057 -0.717 -11.553 1.00 92.56 276 LYS A N 1
ATOM 2046 C CA . LYS A 1 276 ? -4.618 -0.832 -11.321 1.00 92.56 276 LYS A CA 1
ATOM 2047 C C . LYS A 1 276 ? -4.341 -1.177 -9.872 1.00 92.56 276 LYS A C 1
ATOM 2049 O O . LYS A 1 276 ? -5.076 -0.777 -8.973 1.00 92.56 276 LYS A O 1
ATOM 2054 N N . THR A 1 277 ? -3.255 -1.894 -9.644 1.00 93.56 277 THR A N 1
ATOM 2055 C CA . THR A 1 277 ? -2.776 -2.223 -8.306 1.00 93.56 277 THR A CA 1
ATOM 2056 C C . THR A 1 277 ? -1.360 -1.697 -8.122 1.00 93.56 277 THR A C 1
ATOM 2058 O O . THR A 1 277 ? -0.597 -1.561 -9.078 1.00 93.56 277 THR A O 1
ATOM 2061 N N . LEU A 1 278 ? -1.019 -1.343 -6.889 1.00 94.25 278 LEU A N 1
ATOM 2062 C CA . LEU A 1 278 ? 0.317 -0.926 -6.500 1.00 94.25 278 LEU A CA 1
ATOM 2063 C C . LEU A 1 278 ? 0.665 -1.542 -5.146 1.00 94.25 278 LEU A C 1
ATOM 2065 O O . LEU A 1 278 ? 0.070 -1.201 -4.119 1.00 94.25 278 LEU A O 1
ATOM 2069 N N . LEU A 1 279 ? 1.667 -2.416 -5.141 1.00 94.38 279 LEU A N 1
ATOM 2070 C CA . LEU A 1 279 ? 2.286 -2.928 -3.926 1.00 94.38 279 LEU A CA 1
ATOM 2071 C C . LEU A 1 279 ? 3.519 -2.089 -3.598 1.00 94.38 279 LEU A C 1
ATOM 2073 O O . LEU A 1 279 ? 4.483 -2.064 -4.361 1.00 94.38 279 LEU A O 1
ATOM 2077 N N . VAL A 1 280 ? 3.502 -1.421 -2.448 1.00 93.44 280 VAL A N 1
ATOM 2078 C CA . VAL A 1 280 ? 4.629 -0.620 -1.967 1.00 93.44 280 VAL A CA 1
ATOM 2079 C C . VAL A 1 280 ? 5.276 -1.344 -0.794 1.00 93.44 280 VAL A C 1
ATOM 2081 O O . VAL A 1 280 ? 4.714 -1.395 0.297 1.00 93.44 280 VAL A O 1
ATOM 2084 N N . GLU A 1 281 ? 6.462 -1.908 -1.001 1.00 89.81 281 GLU A N 1
ATOM 2085 C CA . GLU A 1 281 ? 7.245 -2.558 0.054 1.00 89.81 281 GLU A CA 1
ATOM 2086 C C . GLU A 1 281 ? 8.265 -1.568 0.615 1.00 89.81 281 GLU A C 1
ATOM 2088 O O . GLU A 1 281 ? 9.348 -1.374 0.066 1.00 89.81 281 GLU A O 1
ATOM 2093 N N . VAL A 1 282 ? 7.896 -0.896 1.708 1.00 84.75 282 VAL A N 1
ATOM 2094 C CA . VAL A 1 282 ? 8.744 0.153 2.283 1.00 84.75 282 VAL A CA 1
ATOM 2095 C C . VAL A 1 282 ? 9.856 -0.422 3.160 1.00 84.75 282 VAL A C 1
ATOM 2097 O O . VAL A 1 282 ? 9.655 -1.389 3.907 1.00 84.75 282 VAL A O 1
ATOM 2100 N N . GLY A 1 283 ? 11.032 0.204 3.073 1.00 75.00 283 GLY A N 1
ATOM 2101 C CA . GLY A 1 283 ? 12.116 0.058 4.044 1.00 75.00 283 GLY A CA 1
ATOM 2102 C C . GLY A 1 283 ? 11.813 0.787 5.357 1.00 75.00 283 GLY A C 1
ATOM 2103 O O . GLY A 1 283 ? 10.727 1.344 5.537 1.00 75.00 283 GLY A O 1
ATOM 2104 N N . GLN A 1 284 ? 12.777 0.807 6.282 1.00 65.62 284 GLN A N 1
ATOM 2105 C CA . GLN A 1 284 ? 12.625 1.590 7.508 1.00 65.62 284 GLN A CA 1
ATOM 2106 C C . GLN A 1 284 ? 12.457 3.072 7.162 1.00 65.62 284 GLN A C 1
ATOM 2108 O O . GLN A 1 284 ? 13.237 3.655 6.412 1.00 65.62 284 GLN A O 1
ATOM 2113 N N . MET A 1 285 ? 11.420 3.669 7.733 1.00 64.62 285 MET A N 1
ATOM 2114 C CA . MET A 1 285 ? 11.106 5.084 7.614 1.00 64.62 285 MET A CA 1
ATOM 2115 C C . MET A 1 285 ? 11.054 5.694 9.007 1.00 64.62 285 MET A C 1
ATOM 2117 O O . MET A 1 285 ? 10.609 5.034 9.950 1.00 64.62 285 MET A O 1
ATOM 2121 N N . SER A 1 286 ? 11.470 6.955 9.123 1.00 57.19 286 SER A N 1
ATOM 2122 C CA . SER A 1 286 ? 11.359 7.757 10.346 1.00 57.19 286 SER A CA 1
ATOM 2123 C C . SER A 1 286 ? 9.888 8.050 10.653 1.00 57.19 286 SER A C 1
ATOM 2125 O O . SER A 1 286 ? 9.376 9.136 10.392 1.00 57.19 286 SER A O 1
ATOM 2127 N N . THR A 1 287 ? 9.183 7.037 11.141 1.00 58.81 287 THR A N 1
ATOM 2128 C CA . THR A 1 287 ? 7.793 7.100 11.583 1.00 58.81 287 THR A CA 1
ATOM 2129 C C . THR A 1 287 ? 7.712 6.553 13.001 1.00 58.81 287 THR A C 1
ATOM 2131 O O . THR A 1 287 ? 8.512 5.678 13.345 1.00 58.81 287 THR A O 1
ATOM 2134 N N . PRO A 1 288 ? 6.692 6.952 13.787 1.00 58.47 288 PRO A N 1
ATOM 2135 C CA . PRO A 1 288 ? 6.522 6.479 15.164 1.00 58.47 288 PRO A CA 1
ATOM 2136 C C . PRO A 1 288 ? 6.530 4.950 15.321 1.00 58.47 288 PRO A C 1
ATOM 2138 O O . PRO A 1 288 ? 6.778 4.433 16.408 1.00 58.47 288 PRO A O 1
ATOM 2141 N N . LEU A 1 289 ? 6.259 4.214 14.236 1.00 59.19 289 LEU A N 1
ATOM 2142 C CA . LEU A 1 289 ? 6.273 2.757 14.194 1.00 59.19 289 LEU A CA 1
ATOM 2143 C C . LEU A 1 289 ? 7.673 2.154 14.431 1.00 59.19 289 LEU A C 1
ATOM 2145 O O . LEU A 1 289 ? 7.773 1.091 15.044 1.00 59.19 289 LEU A O 1
ATOM 2149 N N . PHE A 1 290 ? 8.736 2.833 13.985 1.00 58.16 290 PHE A N 1
ATOM 2150 C CA . PHE A 1 290 ? 10.115 2.324 13.966 1.00 58.16 290 PHE A CA 1
ATOM 2151 C C . PHE A 1 290 ? 11.108 3.137 14.811 1.00 58.16 290 PHE A C 1
ATOM 2153 O O . PHE A 1 290 ? 12.300 2.837 14.787 1.00 58.16 290 PHE A O 1
ATOM 2160 N N . ASP A 1 291 ? 10.652 4.121 15.593 1.00 56.38 291 ASP A N 1
ATOM 2161 C CA . ASP A 1 291 ? 11.523 5.025 16.372 1.00 56.38 291 ASP A CA 1
ATOM 2162 C C . ASP A 1 291 ? 12.485 4.309 17.350 1.00 56.38 291 ASP A C 1
ATOM 2164 O O . ASP A 1 291 ? 13.482 4.886 17.782 1.00 56.38 291 ASP A O 1
ATOM 2168 N N . TRP A 1 292 ? 12.207 3.049 17.697 1.00 51.69 292 TRP A N 1
ATOM 2169 C CA . TRP A 1 292 ? 12.964 2.239 18.658 1.00 51.69 292 TRP A CA 1
ATOM 2170 C C . TRP A 1 292 ? 13.888 1.187 18.013 1.00 51.69 292 TRP A C 1
ATOM 2172 O O . TRP A 1 292 ? 14.636 0.526 18.729 1.00 51.69 292 TRP A O 1
ATOM 2182 N N . VAL A 1 293 ? 13.876 1.022 16.683 1.00 54.72 293 VAL A N 1
ATOM 2183 C CA . VAL A 1 293 ? 14.698 0.018 15.978 1.00 54.72 293 VAL A CA 1
ATOM 2184 C C . VAL A 1 293 ? 15.988 0.659 15.476 1.00 54.72 293 VAL A C 1
ATOM 2186 O O . VAL A 1 293 ? 15.955 1.649 14.747 1.00 54.72 293 VAL A O 1
ATOM 2189 N N . HIS A 1 294 ? 17.137 0.112 15.871 1.00 53.41 294 HIS A N 1
ATOM 2190 C CA . HIS A 1 294 ? 18.458 0.576 15.434 1.00 53.41 294 HIS A CA 1
ATOM 2191 C C . HIS A 1 294 ? 19.075 -0.450 14.481 1.00 53.41 294 HIS A C 1
ATOM 2193 O O . HIS A 1 294 ? 19.000 -1.653 14.733 1.00 53.41 294 HIS A O 1
ATOM 2199 N N . ALA A 1 295 ? 19.687 0.009 13.385 1.00 47.69 295 ALA A N 1
ATOM 2200 C CA . ALA A 1 295 ? 20.396 -0.898 12.489 1.00 47.69 295 ALA A CA 1
ATOM 2201 C C . ALA A 1 295 ? 21.611 -1.506 13.181 1.00 47.69 295 ALA A C 1
ATOM 2203 O O . ALA A 1 295 ? 22.365 -0.770 13.818 1.00 47.69 295 ALA A O 1
ATOM 2204 N N . PRO A 1 296 ? 21.901 -2.792 12.939 1.00 46.91 296 PRO A N 1
ATOM 2205 C CA . PRO A 1 296 ? 23.195 -3.350 13.295 1.00 46.91 296 PRO A CA 1
ATOM 2206 C C . PRO A 1 296 ? 24.332 -2.758 12.443 1.00 46.91 296 PRO A C 1
ATOM 2208 O O . PRO A 1 296 ? 25.460 -2.710 12.915 1.00 46.91 296 PRO A O 1
ATOM 2211 N N . ASN A 1 297 ? 24.064 -2.297 11.208 1.00 52.78 297 ASN A N 1
ATOM 2212 C CA . ASN A 1 297 ? 25.063 -1.676 10.328 1.00 52.78 297 ASN A CA 1
ATOM 2213 C C . ASN A 1 297 ? 24.441 -0.725 9.287 1.00 52.78 297 ASN A C 1
ATOM 2215 O O . ASN A 1 297 ? 23.666 -1.153 8.433 1.00 52.78 297 ASN A O 1
ATOM 2219 N N . ASN A 1 298 ? 24.878 0.539 9.270 1.00 56.00 298 ASN A N 1
ATOM 2220 C CA . ASN A 1 298 ? 24.399 1.557 8.317 1.00 56.00 298 ASN A CA 1
ATOM 2221 C C . ASN A 1 298 ? 24.916 1.368 6.876 1.00 56.00 298 ASN A C 1
ATOM 2223 O O . ASN A 1 298 ? 24.389 1.979 5.952 1.00 56.00 298 ASN A O 1
ATOM 2227 N N . PHE A 1 299 ? 25.957 0.551 6.673 1.00 50.00 299 PHE A N 1
ATOM 2228 C CA . PHE A 1 299 ? 26.561 0.322 5.352 1.00 50.00 299 PHE A CA 1
ATOM 2229 C C . PHE A 1 299 ? 25.723 -0.613 4.463 1.00 50.00 299 PHE A C 1
ATOM 2231 O O . PHE A 1 299 ? 25.529 -0.334 3.279 1.00 50.00 299 PHE A O 1
ATOM 2238 N N . PHE A 1 300 ? 25.211 -1.705 5.045 1.00 48.84 300 PHE A N 1
ATOM 2239 C CA . PHE A 1 300 ? 24.346 -2.675 4.361 1.00 48.84 300 PHE A CA 1
ATOM 2240 C C . PHE A 1 300 ? 22.871 -2.273 4.387 1.00 48.84 300 PHE A C 1
ATOM 2242 O O . PHE A 1 300 ? 22.114 -2.703 3.525 1.00 48.84 300 PHE A O 1
ATOM 2249 N N . CYS A 1 301 ? 22.475 -1.446 5.356 1.00 43.66 301 CYS A N 1
ATOM 2250 C CA . CYS A 1 301 ? 21.098 -1.017 5.536 1.00 43.66 301 CYS A CA 1
ATOM 2251 C C . CYS A 1 301 ? 21.044 0.521 5.606 1.00 43.66 301 CYS A C 1
ATOM 2253 O O . CYS A 1 301 ? 21.054 1.126 6.680 1.00 43.66 301 CYS A O 1
ATOM 2255 N N . ALA A 1 302 ? 21.040 1.165 4.441 1.00 38.09 302 ALA A N 1
ATOM 2256 C CA . ALA A 1 302 ? 20.972 2.618 4.319 1.00 38.09 302 ALA A CA 1
ATOM 2257 C C . ALA A 1 302 ? 19.556 3.140 4.614 1.00 38.09 302 ALA A C 1
ATOM 2259 O O . ALA A 1 302 ? 18.580 2.610 4.092 1.00 38.09 302 ALA A O 1
ATOM 2260 N N . GLY A 1 303 ? 19.434 4.201 5.420 1.00 42.34 303 GLY A N 1
ATOM 2261 C CA . GLY A 1 303 ? 18.142 4.809 5.786 1.00 42.34 303 GLY A CA 1
ATOM 2262 C C . GLY A 1 303 ? 17.665 4.504 7.209 1.00 42.34 303 GLY A C 1
ATOM 2263 O O . GLY A 1 303 ? 16.702 5.110 7.677 1.00 42.34 303 GLY A O 1
ATOM 2264 N N . LEU A 1 304 ? 18.378 3.647 7.943 1.00 40.41 304 LEU A N 1
ATOM 2265 C CA . LEU A 1 304 ? 18.194 3.499 9.383 1.00 40.41 304 LEU A CA 1
ATOM 2266 C C . LEU A 1 304 ? 18.900 4.648 10.106 1.00 40.41 304 LEU A C 1
ATOM 2268 O O . LEU A 1 304 ? 20.064 4.563 10.498 1.00 40.41 304 LEU A O 1
ATOM 2272 N N . GLY A 1 305 ? 18.195 5.769 10.231 1.00 34.50 305 GLY A N 1
ATOM 2273 C CA . GLY A 1 305 ? 18.637 6.870 11.073 1.00 34.50 305 GLY A CA 1
ATOM 2274 C C . GLY A 1 305 ? 18.867 6.380 12.500 1.00 34.50 305 GLY A C 1
ATOM 2275 O O . GLY A 1 305 ? 18.047 5.660 13.064 1.00 34.50 305 GLY A O 1
ATOM 2276 N N . THR A 1 306 ? 19.993 6.790 13.079 1.00 37.06 306 THR A N 1
ATOM 2277 C CA . THR A 1 306 ? 20.256 6.707 14.515 1.00 37.06 306 THR A CA 1
ATOM 2278 C C . THR A 1 306 ? 19.046 7.258 15.259 1.00 37.06 306 THR A C 1
ATOM 2280 O O . THR A 1 306 ? 18.734 8.448 15.123 1.00 37.06 306 THR A O 1
ATOM 2283 N N . GLY A 1 307 ? 18.354 6.404 16.015 1.00 36.91 307 GLY A N 1
ATOM 2284 C CA . GLY A 1 307 ? 17.330 6.854 16.944 1.00 36.91 307 GLY A CA 1
ATOM 2285 C C . GLY A 1 307 ? 17.906 7.977 17.798 1.00 36.91 307 GLY A C 1
ATOM 2286 O O . GLY A 1 307 ? 19.066 7.938 18.215 1.00 36.91 307 GLY A O 1
ATOM 2287 N N . ARG A 1 308 ? 17.118 9.030 17.995 1.00 32.62 308 ARG A N 1
ATOM 2288 C CA . ARG A 1 308 ? 17.480 10.143 18.865 1.00 32.62 308 ARG A CA 1
ATOM 2289 C C . ARG A 1 308 ? 17.572 9.565 20.277 1.00 32.62 308 ARG A C 1
ATOM 2291 O O . ARG A 1 308 ? 16.543 9.350 20.912 1.00 32.62 308 ARG A O 1
ATOM 2298 N N . SER A 1 309 ? 18.780 9.253 20.740 1.00 32.06 309 SER A N 1
ATOM 2299 C CA . SER A 1 309 ? 19.008 8.848 22.121 1.00 32.06 309 SER A CA 1
ATOM 2300 C C . SER A 1 309 ? 18.400 9.920 23.021 1.00 32.06 309 SER A C 1
ATOM 2302 O O . SER A 1 309 ? 18.698 11.113 22.894 1.00 32.06 309 SER A O 1
ATOM 2304 N N . ARG A 1 310 ? 17.465 9.514 23.887 1.00 27.53 310 ARG A N 1
ATOM 2305 C CA . ARG A 1 310 ? 16.984 10.395 24.949 1.00 27.53 310 ARG A CA 1
ATOM 2306 C C . ARG A 1 310 ? 18.207 10.787 25.784 1.00 27.53 310 ARG A C 1
ATOM 2308 O O . ARG A 1 310 ? 18.932 9.890 26.212 1.00 27.53 310 ARG A O 1
ATOM 2315 N N . PRO A 1 311 ? 18.459 12.080 26.035 1.00 28.34 311 PRO A N 1
ATOM 2316 C CA . PRO A 1 311 ? 19.437 12.456 27.042 1.00 28.34 311 PRO A CA 1
ATOM 2317 C C . PRO A 1 311 ? 18.859 12.026 28.398 1.00 28.34 311 PRO A C 1
ATOM 2319 O O . PRO A 1 311 ? 17.921 12.652 28.887 1.00 28.34 311 PRO A O 1
ATOM 2322 N N . GLY A 1 312 ? 19.335 10.906 28.951 1.00 33.31 312 GLY A N 1
ATOM 2323 C CA . GLY A 1 312 ? 18.830 10.394 30.228 1.00 33.31 312 GLY A CA 1
ATOM 2324 C C . GLY A 1 312 ? 19.351 9.031 30.686 1.00 33.31 312 GLY A C 1
ATOM 2325 O O . GLY A 1 312 ? 19.521 8.863 31.887 1.00 33.31 312 GLY A O 1
ATOM 2326 N N . ASP A 1 313 ? 19.676 8.093 29.791 1.00 33.22 313 ASP A N 1
ATOM 2327 C CA . ASP A 1 313 ? 20.175 6.770 30.212 1.00 33.22 313 ASP A CA 1
ATOM 2328 C C . ASP A 1 313 ? 21.696 6.785 30.402 1.00 33.22 313 ASP A C 1
ATOM 2330 O O . ASP A 1 313 ? 22.477 6.252 29.616 1.00 33.22 313 ASP A O 1
ATOM 2334 N N . GLY A 1 314 ? 22.110 7.473 31.463 1.00 31.75 314 GLY A N 1
ATOM 2335 C CA . GLY A 1 314 ? 23.423 7.347 32.075 1.00 31.75 314 GLY A CA 1
ATOM 2336 C C . GLY A 1 314 ? 23.250 7.039 33.559 1.00 31.75 314 GLY A C 1
ATOM 2337 O O . GLY A 1 314 ? 22.974 7.942 34.344 1.00 31.75 314 GLY A O 1
ATOM 2338 N N . GLY A 1 315 ? 23.427 5.771 33.931 1.00 26.59 315 GLY A N 1
ATOM 2339 C CA . GLY A 1 315 ? 23.473 5.290 35.316 1.00 26.59 315 GLY A CA 1
ATOM 2340 C C . GLY A 1 315 ? 22.782 3.931 35.439 1.00 26.59 315 GLY A C 1
ATOM 2341 O O . GLY A 1 315 ? 21.653 3.784 35.001 1.00 26.59 315 GLY A O 1
ATOM 2342 N N . SER A 1 316 ? 23.365 2.881 35.998 1.00 27.20 316 SER A N 1
ATOM 2343 C CA . SER A 1 316 ? 24.621 2.720 36.723 1.00 27.20 316 SER A CA 1
ATOM 2344 C C . SER A 1 316 ? 24.882 1.219 36.828 1.00 27.20 316 SER A C 1
ATOM 2346 O O . SER A 1 316 ? 23.964 0.484 37.189 1.00 27.20 316 SER A O 1
ATOM 2348 N N . ASP A 1 317 ? 26.116 0.791 36.577 1.00 31.69 317 ASP A N 1
ATOM 2349 C CA . ASP A 1 317 ? 26.612 -0.516 37.002 1.00 31.69 317 ASP A CA 1
ATOM 2350 C C . ASP A 1 317 ? 26.433 -0.680 38.518 1.00 31.69 317 ASP A C 1
ATOM 2352 O O . ASP A 1 317 ? 27.061 0.060 39.284 1.00 31.69 317 ASP A O 1
ATOM 2356 N N . ARG A 1 318 ? 25.594 -1.640 38.926 1.00 31.67 318 ARG A N 1
ATOM 2357 C CA . ARG A 1 318 ? 25.819 -2.616 40.009 1.00 31.67 318 ARG A CA 1
ATOM 2358 C C . ARG A 1 318 ? 24.957 -3.849 39.780 1.00 31.67 318 ARG A C 1
ATOM 2360 O O . ARG A 1 318 ? 23.766 -3.665 39.448 1.00 31.67 318 ARG A O 1
#

Radius of gyration: 27.33 Å; chains: 1; bounding box: 63×80×89 Å

Foldseek 3Di:
DDDDDDDDPPPPDDPDDPDPDPPPPPPPPAAPVVVVVCCCVAVLDLVNLVVQLVVCVVVVPDCPDPSNVVSVVSSVVSVVVVVVVVVVCCVVQPDDADDQQLLAEEEFEPCPFDPNVVVQQVSVVSNHQAEYEYLDDDDPVCCCVRRNPRYHYQNAQLLDLVRLLVSQVVCCVRPRAHQEYAYPWFDAQPLAAPVPQDPVNLVVRLSTLANSLVSNCVNRVVSQVPDPQHHEYEYEAAPCLVPPDGSRPSNNVSRVNSVVVQVVVCVVCVVPSNYGYHYHHDYDAPTPRCLPDADPDCRHRPHRDDRPPDPPPDDDDD

Organism: NCBI:txid1303715

Secondary structure (DSSP, 8-state):
------------PPPPPPPPP-------S--HHHHHHHHHHTTT-HHHHHHHHHHHHHTT--TTSHHHHHHHHHHHHHHHHHHHHHHHHHHHH-SPPP--GGG-EEEEESTTSHHHHHHHHHHHTTT-EEEEEESS---HHHHHHHH-TT-EEEE--TT-HHHHHHHHHHHHHHT-S-SEEEE---PPP----TTT--HHHHHHHHIIIIIHHHHHHHHHHHHHHH-TT-EEEEEEEETHHHH--TT-HHHHHHHHHHHHHHHHHHHHHTT-TTEEEEEEEE---SSTTTTT---S-TTTSTT-------TT------